Protein AF-A0A8T4PB78-F1 (afdb_monomer)

Solvent-accessible surface area (backbone atoms only — not comparable to full-atom values): 16478 Å² total; per-residue (Å²): 133,74,54,64,70,59,48,51,51,52,55,50,40,48,74,73,69,48,56,68,69,59,53,52,51,54,40,46,75,69,71,47,57,66,68,58,52,51,54,31,37,60,74,70,65,61,68,83,76,75,90,79,71,86,66,80,72,70,51,68,65,60,55,52,47,42,63,70,68,65,72,72,72,82,70,77,37,74,63,48,42,48,40,11,38,50,9,14,52,34,20,50,53,50,33,51,53,50,51,49,51,51,54,50,51,53,53,48,57,56,53,49,71,74,50,72,75,89,68,80,77,83,72,90,50,66,65,65,50,49,53,52,50,48,55,51,49,50,55,50,46,54,37,50,40,46,25,35,49,10,43,29,39,50,13,57,76,70,68,33,64,56,26,24,52,20,26,48,49,47,42,53,50,45,52,50,52,50,52,53,50,54,54,47,51,57,50,50,50,52,62,76,67,46,92,78,57,79,74,48,54,66,59,49,53,54,52,49,52,54,48,52,52,52,51,51,55,48,50,50,54,48,19,52,29,35,26,47,27,7,56,34,31,40,71,40,96,42,60,49,20,41,60,17,7,50,39,26,31,53,49,13,52,50,46,49,52,51,53,50,32,56,76,71,68,49,76,61,86,76,38,65,65,55,70,53,50,51,56,52,47,51,44,50,25,36,47,31,40,16,50,17,28,38,45,42,24,52,53,52,52,53,50,48,62,66,73,72,111

Foldseek 3Di:
DADVVLLVQQVVCVVVPHFSVVSLVVCVVVVDDNVNNVVSCVVVVPDRPPDDPPPVPPDVVVVVVCVVVVVPDLPLPLVLLVLLLQLLVLLVVLLVVLVVVVVVVVVVVVVVVVVPPPDDDDDVCVPVVVVVVLVVVLVSLVSLLSNLSSQLSVCVVQVPPLSNVLSVLLNVLSVVVNVLSVVVVVVVCVQVVDPPNPVVVVVVVVVVVVVVVVVLVSLLSNLVSLLSNLVSQCPDPFPLSVVLSVLSNVLSVVSVVVSVCVVVVHPPVVDVCCVPVNSVSVSSNSNSSSVRSNRSSVVVVVVSVVPVD

Nearest PDB structures (foldseek):
  8xqt-assembly1_R  TM=2.549E-01  e=9.340E+00  Clostridium perfringens

Radius of gyration: 30.08 Å; Cα contacts (8 Å, |Δi|>4): 276; chains: 1; bounding box: 87×44×78 Å

Structure (mmCIF, N/CA/C/O backbone):
data_AF-A0A8T4PB78-F1
#
_entry.id   AF-A0A8T4PB78-F1
#
loop_
_atom_site.group_PDB
_atom_site.id
_atom_site.type_symbol
_atom_site.label_atom_id
_atom_site.label_alt_id
_atom_site.label_comp_id
_atom_site.label_asym_id
_atom_site.label_entity_id
_atom_site.label_seq_id
_atom_site.pdbx_PDB_ins_code
_atom_site.Cartn_x
_atom_site.Cartn_y
_atom_site.Cartn_z
_atom_site.occupancy
_atom_site.B_iso_or_equiv
_atom_site.auth_seq_id
_atom_site.auth_comp_id
_atom_site.auth_asym_id
_atom_site.auth_atom_id
_atom_site.pdbx_PDB_model_num
ATOM 1 N N . MET A 1 1 ? -50.250 12.029 39.626 1.00 60.25 1 MET A N 1
ATOM 2 C CA . MET A 1 1 ? -49.364 13.052 39.014 1.00 60.25 1 MET A CA 1
ATOM 3 C C . MET A 1 1 ? -48.311 12.293 38.231 1.00 60.25 1 MET A C 1
ATOM 5 O O . MET A 1 1 ? -47.757 11.357 38.784 1.00 60.25 1 MET A O 1
ATOM 9 N N . VAL A 1 2 ? -48.078 12.630 36.963 1.00 68.75 2 VAL A N 1
ATOM 10 C CA . VAL A 1 2 ? -47.174 11.853 36.095 1.00 68.75 2 VAL A CA 1
ATOM 11 C C . VAL A 1 2 ? -45.719 12.135 36.458 1.00 68.75 2 VAL A C 1
ATOM 13 O O . VAL A 1 2 ? -45.318 13.293 36.557 1.00 68.75 2 VAL A O 1
ATOM 16 N N . HIS A 1 3 ? -44.922 11.083 36.642 1.00 83.25 3 HIS A N 1
ATOM 17 C CA . HIS A 1 3 ? -43.520 11.210 37.026 1.00 83.25 3 HIS A CA 1
ATOM 18 C C . HIS A 1 3 ? -42.681 11.670 35.820 1.00 83.25 3 HIS A C 1
ATOM 20 O O . HIS A 1 3 ? -42.454 10.911 34.873 1.00 83.25 3 HIS A O 1
ATOM 26 N N . GLU A 1 4 ? -42.187 12.912 35.839 1.00 86.44 4 GLU A N 1
ATOM 27 C CA . GLU A 1 4 ? -41.492 13.522 34.689 1.00 86.44 4 GLU A CA 1
ATOM 28 C C . GLU A 1 4 ? -40.286 12.707 34.194 1.00 86.44 4 GLU A C 1
ATOM 30 O O . GLU A 1 4 ? -40.012 12.657 32.992 1.00 86.44 4 GLU A O 1
ATOM 35 N N . GLY A 1 5 ? -39.585 12.030 35.110 1.00 87.56 5 GLY A N 1
ATOM 36 C CA . GLY A 1 5 ? -38.469 11.140 34.775 1.00 87.56 5 GLY A CA 1
ATOM 37 C C . GLY A 1 5 ? -38.886 9.945 33.910 1.00 87.56 5 GLY A C 1
ATOM 38 O O . GLY A 1 5 ? -38.232 9.657 32.906 1.00 87.56 5 GLY A O 1
ATOM 39 N N . ILE A 1 6 ? -40.014 9.307 34.242 1.00 90.94 6 ILE A N 1
ATOM 40 C CA . ILE A 1 6 ? -40.573 8.179 33.484 1.00 90.94 6 ILE A CA 1
ATOM 41 C C . ILE A 1 6 ? -41.007 8.669 32.099 1.00 90.94 6 ILE A C 1
ATOM 43 O O . ILE A 1 6 ? -40.678 8.057 31.081 1.00 90.94 6 ILE A O 1
ATOM 47 N N . ALA A 1 7 ? -41.676 9.825 32.044 1.00 91.00 7 ALA A N 1
ATOM 48 C CA . ALA A 1 7 ? -42.172 10.390 30.795 1.00 91.00 7 ALA A CA 1
ATOM 49 C C . ALA A 1 7 ? -41.032 10.732 29.821 1.00 91.00 7 ALA A C 1
ATOM 51 O O . ALA A 1 7 ? -41.105 10.425 28.627 1.00 91.00 7 ALA A O 1
ATOM 52 N N . ARG A 1 8 ? -39.947 11.328 30.334 1.00 93.81 8 ARG A N 1
ATOM 53 C CA . ARG A 1 8 ? -38.751 11.655 29.546 1.00 93.81 8 ARG A CA 1
ATOM 54 C C . ARG A 1 8 ? -38.068 10.397 29.016 1.00 93.81 8 ARG A C 1
ATOM 56 O O . ARG A 1 8 ? -37.754 10.339 27.828 1.00 93.81 8 ARG A O 1
ATOM 63 N N . TYR A 1 9 ? -37.899 9.386 29.869 1.00 94.75 9 TYR A N 1
ATOM 64 C CA . TYR A 1 9 ? -37.274 8.116 29.502 1.00 94.75 9 TYR A CA 1
ATOM 65 C C . TYR A 1 9 ? -38.052 7.388 28.400 1.00 94.75 9 TYR A C 1
ATOM 67 O O . TYR A 1 9 ? -37.472 7.007 27.382 1.00 94.75 9 TYR A O 1
ATOM 75 N N . LEU A 1 10 ? -39.375 7.260 28.552 1.00 93.44 10 LEU A N 1
ATOM 76 C CA . LEU A 1 10 ? -40.237 6.616 27.559 1.00 93.44 10 LEU A CA 1
ATOM 77 C C . LEU A 1 10 ? -40.205 7.355 26.216 1.00 93.44 10 LEU A C 1
ATOM 79 O O . LEU A 1 10 ? -40.045 6.730 25.167 1.00 93.44 10 LEU A O 1
ATOM 83 N N . LYS A 1 11 ? -40.291 8.690 26.234 1.00 92.31 11 LYS A N 1
ATOM 84 C CA . LYS A 1 11 ? -40.272 9.513 25.016 1.00 92.31 11 LYS A CA 1
ATOM 85 C C . LYS A 1 11 ? -38.939 9.412 24.269 1.00 92.31 11 LYS A C 1
ATOM 87 O O . LYS A 1 11 ? -38.932 9.284 23.044 1.00 92.31 11 LYS A O 1
ATOM 92 N N . GLU A 1 12 ? -37.812 9.444 24.981 1.00 90.81 12 GLU A N 1
ATOM 93 C CA . GLU A 1 12 ? -36.492 9.263 24.370 1.00 90.81 12 GLU A CA 1
ATOM 94 C C . GLU A 1 12 ? -36.265 7.839 23.865 1.00 90.81 12 GLU A C 1
ATOM 96 O O . GLU A 1 12 ? -35.735 7.661 22.768 1.00 90.81 12 GLU A O 1
ATOM 101 N N . GLY A 1 13 ? -36.675 6.831 24.636 1.00 90.88 13 GLY A N 1
ATOM 102 C CA . GLY A 1 13 ? -36.526 5.427 24.266 1.00 90.88 13 GLY A CA 1
ATOM 103 C C . GLY A 1 13 ? -37.280 5.096 22.980 1.00 90.88 13 GLY A C 1
ATOM 104 O O . GLY A 1 13 ? -36.701 4.537 22.047 1.00 90.88 13 GLY A O 1
ATOM 105 N N . VAL A 1 14 ? -38.538 5.534 22.877 1.00 90.12 14 VAL A N 1
ATOM 106 C CA . VAL A 1 14 ? -39.339 5.358 21.658 1.00 90.12 14 VAL A CA 1
ATOM 107 C C . VAL A 1 14 ? -38.721 6.125 20.484 1.00 90.12 14 VAL A C 1
ATOM 109 O O . VAL A 1 14 ? -38.590 5.568 19.397 1.00 90.12 14 VAL A O 1
ATOM 112 N N . LYS A 1 15 ? -38.239 7.361 20.695 1.00 87.31 15 LYS A N 1
ATOM 113 C CA . LYS A 1 15 ? -37.535 8.140 19.655 1.00 87.31 15 LYS A CA 1
ATOM 114 C C . LYS A 1 15 ? -36.275 7.435 19.132 1.00 87.31 15 LYS A C 1
ATOM 116 O O . LYS A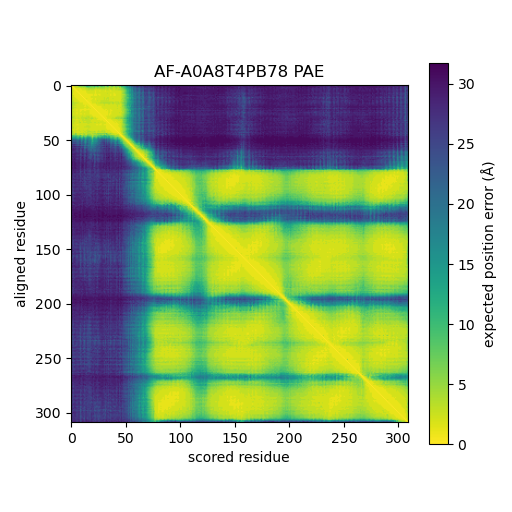 1 15 ? -35.926 7.602 17.967 1.00 87.31 15 LYS A O 1
ATOM 121 N N . ARG A 1 16 ? -35.588 6.656 19.973 1.00 84.12 16 ARG A N 1
ATOM 122 C CA . ARG A 1 16 ? -34.400 5.862 19.608 1.00 84.12 16 ARG A CA 1
ATOM 123 C C . ARG A 1 16 ? -34.740 4.491 19.001 1.00 84.12 16 ARG A C 1
ATOM 125 O O . ARG A 1 16 ? -33.821 3.773 18.619 1.00 84.12 16 ARG A O 1
ATOM 132 N N . GLY A 1 17 ? -36.023 4.141 18.885 1.00 84.44 17 GLY A N 1
ATOM 133 C CA . GLY A 1 17 ? -36.490 2.906 18.248 1.00 84.44 17 GLY A CA 1
ATOM 134 C C . GLY A 1 17 ? -36.623 1.698 19.181 1.00 84.44 17 GLY A C 1
ATOM 135 O O . GLY A 1 17 ? -36.738 0.575 18.694 1.00 84.44 17 GLY A O 1
ATOM 136 N N . PHE A 1 18 ? -36.605 1.889 20.503 1.00 88.06 18 PHE A N 1
ATOM 137 C CA . PHE A 1 18 ? -36.832 0.796 21.455 1.00 88.0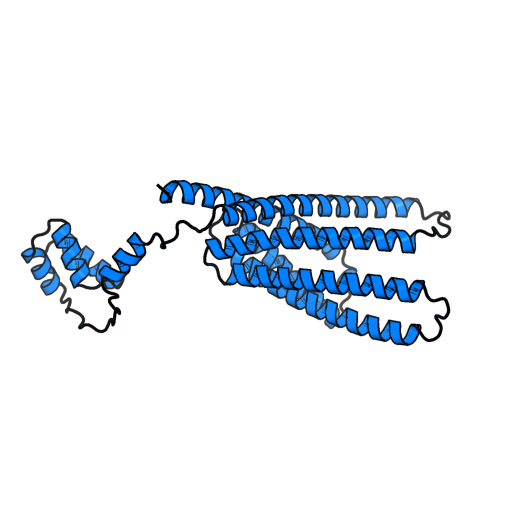6 18 PHE A CA 1
ATOM 138 C C . PHE A 1 18 ? -38.321 0.453 21.583 1.00 88.06 18 PHE A C 1
ATOM 140 O O . PHE A 1 18 ? -39.186 1.324 21.464 1.00 88.06 18 PHE A O 1
ATOM 147 N N . SER A 1 19 ? -38.629 -0.819 21.858 1.00 90.88 19 SER A N 1
ATOM 148 C CA . SER A 1 19 ? -40.009 -1.258 22.074 1.00 90.88 19 SER A CA 1
ATOM 149 C C . SER A 1 19 ? -40.546 -0.761 23.417 1.00 90.88 19 SER A C 1
ATOM 151 O O . SER A 1 19 ? -39.831 -0.720 24.420 1.00 90.88 19 SER A O 1
ATOM 153 N N . LEU A 1 20 ? -41.836 -0.415 23.451 1.00 90.31 20 LEU A N 1
ATOM 154 C CA . LEU A 1 20 ? -42.491 0.081 24.663 1.00 90.31 20 LEU A CA 1
ATOM 155 C C . LEU A 1 20 ? -42.400 -0.931 25.818 1.00 90.31 20 LEU A C 1
ATOM 157 O O . LEU A 1 20 ? -42.133 -0.539 26.949 1.00 90.31 20 LEU A O 1
ATOM 161 N N . ASN A 1 21 ? -42.538 -2.226 25.520 1.00 90.62 21 ASN A N 1
ATOM 162 C CA . ASN A 1 21 ? -42.449 -3.302 26.512 1.00 90.62 21 ASN A CA 1
ATOM 163 C C . ASN A 1 21 ? -41.056 -3.380 27.156 1.00 90.62 21 ASN A C 1
ATOM 165 O O . ASN A 1 21 ? -40.957 -3.512 28.373 1.00 90.62 21 ASN A O 1
ATOM 169 N N . LEU A 1 22 ? -39.986 -3.227 26.365 1.00 90.00 22 LEU A N 1
ATOM 170 C CA . LEU A 1 22 ? -38.614 -3.212 26.882 1.00 90.00 22 LEU A CA 1
ATOM 171 C C . LEU A 1 22 ? -38.377 -2.008 27.802 1.00 90.00 22 LEU A C 1
ATOM 173 O O . LEU A 1 22 ? -37.740 -2.133 28.845 1.00 90.00 22 LEU A O 1
ATOM 177 N N . LEU A 1 23 ? -38.898 -0.839 27.423 1.00 93.81 23 LEU A N 1
ATOM 178 C CA . LEU A 1 23 ? -38.759 0.376 28.223 1.00 93.81 23 LEU A CA 1
ATOM 179 C C . LEU A 1 23 ? -39.539 0.279 29.541 1.00 93.81 23 LEU A C 1
ATOM 181 O O . LEU A 1 23 ? -39.005 0.669 30.576 1.00 93.81 23 LEU A O 1
ATOM 185 N N . LYS A 1 24 ? -40.756 -0.288 29.519 1.00 93.69 24 LYS A N 1
ATOM 186 C CA . LYS A 1 24 ? -41.527 -0.589 30.736 1.00 93.69 24 LYS A CA 1
ATOM 187 C C . LYS A 1 24 ? -40.742 -1.510 31.666 1.00 93.69 24 LYS A C 1
ATOM 189 O O . LYS A 1 24 ? -40.556 -1.176 32.829 1.00 93.69 24 LYS A O 1
ATOM 194 N N . GLN A 1 25 ? -40.216 -2.615 31.135 1.00 94.56 25 GLN A N 1
ATOM 195 C CA . GLN A 1 25 ? -39.427 -3.568 31.913 1.00 94.56 25 GLN A CA 1
ATOM 196 C C . GLN A 1 25 ? -38.224 -2.897 32.592 1.00 94.56 25 GLN A C 1
ATOM 198 O O . GLN A 1 25 ? -37.996 -3.107 33.778 1.00 94.56 25 GLN A O 1
ATOM 203 N N . LYS A 1 26 ? -37.485 -2.037 31.879 1.00 93.94 26 LYS A N 1
ATOM 204 C CA . LYS A 1 26 ? -36.325 -1.328 32.445 1.00 93.94 26 LYS A CA 1
ATOM 205 C C . LYS A 1 26 ? -36.689 -0.338 33.550 1.00 93.94 26 LYS A C 1
ATOM 207 O O . LYS A 1 26 ? -35.899 -0.147 34.469 1.00 93.94 26 LYS A O 1
ATOM 212 N N . LEU A 1 27 ? -37.865 0.279 33.476 1.00 94.69 27 LEU A N 1
ATOM 213 C CA . LEU A 1 27 ? -38.369 1.150 34.538 1.00 94.69 27 LEU A CA 1
ATOM 214 C C . LEU A 1 27 ? -38.769 0.339 35.779 1.00 94.69 27 LEU A C 1
ATOM 216 O O . LEU A 1 27 ? -38.414 0.722 36.889 1.00 94.69 27 LEU A O 1
ATOM 220 N N . LEU A 1 28 ? -39.417 -0.814 35.599 1.00 93.44 28 LEU A N 1
ATOM 221 C CA . LEU A 1 28 ? -39.744 -1.720 36.706 1.00 93.44 28 LEU A CA 1
ATOM 222 C C . LEU A 1 28 ? -38.479 -2.270 37.385 1.00 93.44 28 LEU A C 1
ATOM 224 O O . LEU A 1 28 ? -38.368 -2.237 38.607 1.00 93.44 28 LEU A O 1
ATOM 228 N N . GLU A 1 29 ? -37.482 -2.694 36.599 1.00 92.19 29 GLU A N 1
ATOM 229 C CA . GLU A 1 29 ? -36.159 -3.107 37.101 1.00 92.19 29 GLU A CA 1
ATOM 230 C C . GLU A 1 29 ? -35.438 -1.969 37.843 1.00 92.19 29 GLU A C 1
ATOM 232 O O . GLU A 1 29 ? -34.678 -2.215 38.777 1.00 92.19 29 GLU A O 1
ATOM 237 N N . GLY A 1 30 ? -35.690 -0.719 37.447 1.00 90.56 30 GLY A N 1
ATOM 238 C CA . GLY A 1 30 ? -35.178 0.485 38.102 1.00 90.56 30 GLY A CA 1
ATOM 239 C C . GLY A 1 30 ? -35.896 0.861 39.402 1.00 90.56 30 GLY A C 1
ATOM 240 O O . GLY A 1 30 ? -35.552 1.884 39.990 1.00 90.56 30 GLY A O 1
ATOM 241 N N . GLY A 1 31 ? -36.880 0.071 39.846 1.00 91.00 31 GLY A N 1
ATOM 242 C CA . GLY A 1 31 ? -37.614 0.286 41.094 1.00 91.00 31 GLY A CA 1
ATOM 243 C C . GLY A 1 31 ? -38.813 1.232 40.984 1.00 91.00 31 GLY A C 1
ATOM 244 O O . GLY A 1 31 ? -39.366 1.625 42.011 1.00 91.00 31 GLY A O 1
ATOM 245 N N . PHE A 1 32 ? -39.233 1.606 39.771 1.00 92.94 32 PHE A N 1
ATOM 246 C CA . PHE A 1 32 ? -40.464 2.376 39.582 1.00 92.94 32 PHE A CA 1
ATOM 247 C C . PHE A 1 32 ? -41.696 1.481 39.748 1.00 92.94 32 PHE A C 1
ATOM 249 O O . PHE A 1 32 ? -41.694 0.322 39.331 1.00 92.94 32 PHE A O 1
ATOM 256 N N . GLN A 1 33 ? -42.767 2.021 40.335 1.00 92.69 33 GLN A N 1
ATOM 257 C CA . GLN A 1 33 ? -44.015 1.277 40.487 1.00 92.69 33 GLN A CA 1
ATOM 258 C C . GLN A 1 33 ? -44.710 1.108 39.135 1.00 92.69 33 GLN A C 1
ATOM 260 O O . GLN A 1 33 ? -44.794 2.043 38.338 1.00 92.69 33 GLN A O 1
ATOM 265 N N . GLU A 1 34 ? -45.263 -0.080 38.898 1.00 91.38 34 GLU A N 1
ATOM 266 C CA . GLU A 1 34 ? -45.963 -0.419 37.654 1.00 91.38 34 GLU A CA 1
ATOM 267 C C . GLU A 1 34 ? -47.104 0.548 37.338 1.00 91.38 34 GLU A C 1
ATOM 269 O O . GLU A 1 34 ? -47.231 1.016 36.207 1.00 91.38 34 GLU A O 1
ATOM 274 N N . ARG A 1 35 ? -47.845 0.957 38.371 1.00 91.12 35 ARG A N 1
ATOM 275 C CA . ARG A 1 35 ? -48.908 1.956 38.262 1.00 91.12 35 ARG A CA 1
ATOM 276 C C . ARG A 1 35 ? -48.417 3.283 37.676 1.00 91.12 35 ARG A C 1
ATOM 278 O O . ARG A 1 35 ? -49.059 3.815 36.776 1.00 91.12 35 ARG A O 1
ATOM 285 N N . ASP A 1 36 ? -47.281 3.798 38.143 1.00 89.25 36 ASP A N 1
ATOM 286 C CA . ASP A 1 36 ? -46.736 5.079 37.675 1.00 89.25 36 ASP A CA 1
ATOM 287 C C . ASP A 1 36 ? -46.262 4.985 36.219 1.00 89.25 36 ASP A C 1
ATOM 289 O O . ASP A 1 36 ? -46.416 5.925 35.432 1.00 89.25 36 ASP A O 1
ATOM 293 N N . VAL A 1 37 ? -45.701 3.834 35.841 1.00 90.25 37 VAL A N 1
ATOM 294 C CA . VAL A 1 37 ? -45.264 3.550 34.470 1.00 90.25 37 VAL A CA 1
ATOM 295 C C . VAL A 1 37 ? -46.465 3.486 33.526 1.00 90.25 37 VAL A C 1
ATOM 297 O O . VAL A 1 37 ? -46.440 4.114 32.465 1.00 90.25 37 VAL A O 1
ATOM 300 N N . ASP A 1 38 ? -47.533 2.792 33.912 1.00 89.25 38 ASP A N 1
ATOM 301 C CA . ASP A 1 38 ? -48.741 2.653 33.099 1.00 89.25 38 ASP A CA 1
ATOM 302 C C . ASP A 1 38 ? -49.539 3.957 32.985 1.00 89.25 38 ASP A C 1
ATOM 304 O O . ASP A 1 38 ? -49.942 4.326 31.877 1.00 89.25 38 ASP A O 1
ATOM 308 N N . GLU A 1 39 ? -49.690 4.710 34.081 1.00 88.38 39 GLU A N 1
ATOM 309 C CA . GLU A 1 39 ? -50.293 6.050 34.063 1.00 88.38 39 GLU A CA 1
ATOM 310 C C . GLU A 1 39 ? -49.515 6.990 33.126 1.00 88.38 39 GLU A C 1
ATOM 312 O O . GLU A 1 39 ? -50.112 7.744 32.353 1.00 88.38 39 GLU A O 1
ATOM 317 N N . THR A 1 40 ? -48.181 6.900 33.119 1.00 89.88 40 THR A N 1
ATOM 318 C CA . THR A 1 40 ? -47.329 7.700 32.227 1.00 89.88 40 THR A CA 1
ATOM 319 C C . THR A 1 40 ? -47.469 7.283 30.760 1.00 89.88 40 THR A C 1
ATOM 321 O O . THR A 1 40 ? -47.499 8.136 29.871 1.00 89.88 40 THR A O 1
ATOM 324 N N . VAL A 1 41 ? -47.573 5.983 30.477 1.00 88.88 41 VAL A N 1
ATOM 325 C CA . VAL A 1 41 ? -47.783 5.472 29.113 1.00 88.88 41 VAL A CA 1
ATOM 326 C C . VAL A 1 41 ? -49.126 5.930 28.549 1.00 88.88 41 VAL A C 1
ATOM 328 O O . VAL A 1 41 ? -49.178 6.381 27.400 1.00 88.88 41 VAL A O 1
ATOM 331 N N . LEU A 1 42 ? -50.183 5.874 29.364 1.00 87.56 42 LEU A N 1
ATOM 332 C CA . LEU A 1 42 ? -51.507 6.387 29.013 1.00 87.56 42 LEU A CA 1
ATOM 333 C C . LEU A 1 42 ? -51.475 7.901 28.783 1.00 87.56 42 LEU A C 1
ATOM 335 O O . LEU A 1 42 ? -51.975 8.370 27.762 1.00 87.56 42 LEU A O 1
ATOM 339 N N . PHE A 1 43 ? -50.825 8.653 29.676 1.00 88.62 43 PHE A N 1
ATOM 340 C CA . PHE A 1 43 ? -50.682 10.105 29.558 1.00 88.62 43 PHE A CA 1
ATOM 341 C C . PHE A 1 43 ? -49.952 10.531 28.277 1.00 88.62 43 PHE A C 1
ATOM 343 O O . PHE A 1 43 ? -50.330 11.510 27.639 1.00 88.62 43 PHE A O 1
ATOM 350 N N . LEU A 1 44 ? -48.922 9.786 27.868 1.00 87.81 44 LEU A N 1
ATOM 351 C CA . LEU A 1 44 ? -48.170 10.063 26.643 1.00 87.81 44 LEU A CA 1
ATOM 352 C C . LEU A 1 44 ? -48.864 9.570 25.362 1.00 87.81 44 LEU A C 1
ATOM 354 O O . LEU A 1 44 ? -48.342 9.804 24.271 1.00 87.81 44 LEU A O 1
ATOM 358 N N . GLY A 1 45 ? -50.000 8.871 25.464 1.00 83.75 45 GLY A N 1
ATOM 359 C CA . GLY A 1 45 ? -50.699 8.300 24.309 1.00 83.75 45 GLY A CA 1
ATOM 360 C C . GLY A 1 45 ? -49.868 7.265 23.541 1.00 83.75 45 GLY A C 1
ATOM 361 O O . GLY A 1 45 ? -50.083 7.058 22.344 1.00 83.75 45 GLY A O 1
ATOM 362 N N . LEU A 1 46 ? -48.894 6.628 24.202 1.00 82.62 46 LEU A N 1
ATOM 363 C CA . LEU A 1 46 ? -48.019 5.637 23.580 1.00 82.62 46 LEU A CA 1
ATOM 364 C C . LEU A 1 46 ? -48.795 4.331 23.406 1.00 82.62 46 LEU A C 1
ATOM 366 O O . LEU A 1 46 ? -48.980 3.566 24.350 1.00 82.62 46 LEU A O 1
ATOM 370 N N . LYS A 1 47 ? -49.263 4.065 22.185 1.00 71.38 47 LYS A N 1
ATOM 371 C CA . LYS A 1 47 ? -49.892 2.781 21.868 1.00 71.38 47 LYS A CA 1
ATOM 372 C C . LYS A 1 47 ? -48.828 1.680 21.826 1.00 71.38 47 LYS A C 1
ATOM 374 O O . LYS A 1 47 ? -47.748 1.918 21.276 1.00 71.38 47 LYS A O 1
ATOM 379 N N . PRO A 1 48 ? -49.119 0.470 22.337 1.00 58.91 48 PRO A N 1
ATOM 380 C CA . PRO A 1 48 ? -48.298 -0.690 22.035 1.00 58.91 48 PRO A CA 1
ATOM 381 C C . PRO A 1 48 ? -48.320 -0.870 20.516 1.00 58.91 48 PRO A C 1
ATOM 383 O O . PRO A 1 48 ? -49.355 -1.168 19.920 1.00 58.91 48 PRO A O 1
ATOM 386 N N . VAL A 1 49 ? -47.192 -0.587 19.868 1.00 51.12 49 VAL A N 1
ATOM 387 C CA . VAL A 1 49 ? -47.044 -0.822 18.434 1.00 51.12 49 VAL A CA 1
ATOM 388 C C . VAL A 1 49 ? -47.102 -2.331 18.249 1.00 51.12 49 VAL A C 1
ATOM 390 O O . VAL A 1 49 ? -46.218 -3.045 18.721 1.00 51.12 49 VAL A O 1
ATOM 393 N N . GLY A 1 50 ? -48.185 -2.792 17.619 1.00 46.25 50 GLY A N 1
ATOM 394 C CA . GLY A 1 50 ? -48.417 -4.195 17.313 1.00 46.25 50 GLY A CA 1
ATOM 395 C C . GLY A 1 50 ? -47.194 -4.820 16.653 1.00 46.25 50 GLY A C 1
ATOM 396 O O . GLY A 1 50 ? -46.587 -4.241 15.749 1.00 46.25 50 GLY A O 1
ATOM 397 N N . GLU A 1 51 ? -46.838 -6.000 17.151 1.00 48.19 51 GLU A N 1
ATOM 398 C CA . GLU A 1 51 ? -45.750 -6.841 16.676 1.00 48.19 51 GLU A CA 1
ATOM 399 C C . GLU A 1 51 ? -45.768 -6.994 15.153 1.00 48.19 51 GLU A C 1
ATOM 401 O O . GLU A 1 51 ? -46.505 -7.796 14.585 1.00 48.19 51 GLU A O 1
ATOM 406 N N . LYS A 1 52 ? -44.874 -6.271 14.482 1.00 40.19 52 LYS A N 1
ATOM 407 C CA . LYS A 1 52 ? -44.210 -6.742 13.263 1.00 40.19 52 LYS A CA 1
ATOM 408 C C . LYS A 1 52 ? -42.735 -6.378 13.312 1.00 40.19 52 LYS A C 1
ATOM 410 O O . LYS A 1 52 ? -42.188 -5.769 12.402 1.00 40.19 52 LYS A O 1
ATOM 415 N N . ILE A 1 53 ? -42.071 -6.813 14.373 1.00 41.34 53 ILE A N 1
ATOM 416 C CA . ILE A 1 53 ? -40.693 -7.252 14.223 1.00 41.34 53 ILE A CA 1
ATOM 417 C C . ILE A 1 53 ? -40.784 -8.764 14.360 1.00 41.34 53 ILE A C 1
ATOM 419 O O . ILE A 1 53 ? -40.890 -9.279 15.468 1.00 41.34 53 ILE A O 1
ATOM 423 N N . LYS A 1 54 ? -40.766 -9.482 13.227 1.00 36.16 54 LYS A N 1
ATOM 424 C CA . LYS A 1 54 ? -40.245 -10.853 13.208 1.00 36.16 54 LYS A CA 1
ATOM 425 C C . LYS A 1 54 ? -38.775 -10.742 13.617 1.00 36.16 54 LYS A C 1
ATOM 427 O O . LYS A 1 54 ? -37.878 -10.767 12.783 1.00 36.16 54 LYS A O 1
ATOM 432 N N . MET A 1 55 ? -38.532 -10.535 14.907 1.00 39.31 55 MET A N 1
ATOM 433 C CA . MET A 1 55 ? -37.333 -11.046 15.520 1.00 39.31 55 MET A CA 1
ATOM 434 C C . MET A 1 55 ? -37.577 -12.538 15.480 1.00 39.31 55 MET A C 1
ATOM 436 O O . MET A 1 55 ? -38.429 -13.069 16.186 1.00 39.31 55 MET A O 1
ATOM 440 N N . GLU A 1 56 ? -36.913 -13.184 14.535 1.00 34.28 56 GLU A N 1
ATOM 441 C CA . GLU A 1 56 ? -36.601 -14.593 14.623 1.00 34.28 56 GLU A CA 1
ATOM 442 C C . GLU A 1 56 ? -35.885 -14.755 15.972 1.00 34.28 56 GLU A C 1
ATOM 444 O O . GLU A 1 56 ? -34.677 -14.550 16.091 1.00 34.28 56 GLU A O 1
ATOM 449 N N . VAL A 1 57 ? -36.671 -14.960 17.035 1.00 45.56 57 VAL A N 1
ATOM 450 C CA . VAL A 1 57 ? -36.177 -15.284 18.365 1.00 45.56 57 VAL A CA 1
ATOM 451 C C . VAL A 1 57 ? -35.593 -16.671 18.197 1.00 45.56 57 VAL A C 1
ATOM 453 O O . VAL A 1 57 ? -36.270 -17.682 18.371 1.00 45.56 57 VAL A O 1
ATOM 456 N N . LYS A 1 58 ? -34.324 -16.717 17.784 1.00 41.16 58 LYS A N 1
ATOM 457 C CA . LYS A 1 58 ? -33.513 -17.902 18.001 1.00 41.16 58 LYS A CA 1
ATOM 458 C C . LYS A 1 58 ? -33.607 -18.176 19.498 1.00 41.16 58 LYS A C 1
ATOM 460 O O . LYS A 1 58 ? -33.320 -17.265 20.282 1.00 41.16 58 LYS A O 1
ATOM 465 N N . PRO A 1 59 ? -34.110 -19.355 19.891 1.00 46.19 59 PRO A N 1
ATOM 466 C CA . PRO A 1 59 ? -34.466 -19.628 21.272 1.00 46.19 59 PRO A CA 1
ATOM 467 C C . PRO A 1 59 ? -33.253 -19.353 22.153 1.00 46.19 59 PRO A C 1
ATOM 469 O O . PRO A 1 59 ? -32.126 -19.647 21.756 1.00 46.19 59 PRO A O 1
ATOM 472 N N . ALA A 1 60 ? -33.468 -18.786 23.340 1.00 50.12 60 ALA A N 1
ATOM 473 C CA . ALA A 1 60 ? -32.405 -18.461 24.293 1.00 50.12 60 ALA A CA 1
ATOM 474 C C . ALA A 1 60 ? -31.469 -19.657 24.576 1.00 50.12 60 ALA A C 1
ATOM 476 O O . ALA A 1 60 ? -30.302 -19.455 24.892 1.00 50.12 60 ALA A O 1
ATOM 477 N N . ALA A 1 61 ? -31.943 -20.887 24.347 1.00 49.06 61 ALA A N 1
ATOM 478 C CA . ALA A 1 61 ? -31.144 -22.107 24.323 1.00 49.06 61 ALA A CA 1
ATOM 479 C C . ALA A 1 61 ? -30.030 -22.111 23.254 1.00 49.06 61 ALA A C 1
ATOM 481 O O . ALA A 1 61 ? -28.922 -22.495 23.578 1.00 49.06 61 ALA A O 1
ATOM 482 N N . GLN A 1 62 ? -30.244 -21.607 22.031 1.00 48.34 62 GLN A N 1
ATOM 483 C CA . GLN A 1 62 ? -29.200 -21.496 20.992 1.00 48.34 62 GLN A CA 1
ATOM 484 C C . GLN A 1 62 ? -28.194 -20.370 21.263 1.00 48.34 62 GLN A C 1
ATOM 486 O O . GLN A 1 62 ? -27.061 -20.418 20.785 1.00 48.34 62 GLN A O 1
ATOM 491 N N . ILE A 1 63 ? -28.599 -19.335 22.005 1.00 48.75 63 ILE A N 1
ATOM 492 C CA . ILE A 1 63 ? -27.697 -18.257 22.432 1.00 48.75 63 ILE A CA 1
ATOM 493 C C . ILE A 1 63 ? -26.854 -18.746 23.614 1.00 48.75 63 ILE A C 1
ATOM 495 O O . ILE A 1 63 ? -25.644 -18.559 23.599 1.00 48.75 63 ILE A O 1
ATOM 499 N N . ALA A 1 64 ? -27.455 -19.446 24.580 1.00 50.62 64 ALA A N 1
ATOM 500 C CA . ALA A 1 64 ? -26.742 -20.092 25.678 1.00 50.62 64 ALA A CA 1
ATOM 501 C C . ALA A 1 64 ? -25.835 -21.234 25.189 1.00 50.62 64 ALA A C 1
ATOM 503 O O . ALA A 1 64 ? -24.714 -21.352 25.666 1.00 50.62 64 ALA A O 1
ATOM 504 N N . GLU A 1 65 ? -26.258 -22.004 24.184 1.00 47.66 65 GLU A N 1
ATOM 505 C CA . GLU A 1 65 ? -25.449 -23.056 23.566 1.00 47.66 65 GLU A CA 1
ATOM 506 C C . GLU A 1 65 ? -24.260 -22.455 22.808 1.00 47.66 65 GLU A C 1
ATOM 508 O O . GLU A 1 65 ? -23.140 -22.884 23.053 1.00 47.66 65 GLU A O 1
ATOM 513 N N . LYS A 1 66 ? -24.444 -21.371 22.031 1.00 44.59 66 LYS A N 1
ATOM 514 C CA . LYS A 1 66 ? -23.331 -20.611 21.416 1.00 44.59 66 LYS A CA 1
ATOM 515 C C . LYS A 1 66 ? -22.404 -19.912 22.415 1.00 44.59 66 LYS A C 1
ATOM 517 O O . LYS A 1 66 ? -21.241 -19.672 22.097 1.00 44.59 66 LYS A O 1
ATOM 522 N N . ILE A 1 67 ? -22.906 -19.554 23.594 1.00 49.25 67 ILE A N 1
ATOM 523 C CA . ILE A 1 67 ? -22.090 -19.024 24.696 1.00 49.25 67 ILE A CA 1
ATOM 524 C C . ILE A 1 67 ? -21.348 -20.176 25.406 1.00 49.25 67 ILE A C 1
ATOM 526 O O . ILE A 1 67 ? -20.206 -19.993 25.815 1.00 49.25 67 ILE A O 1
ATOM 530 N N . SER A 1 68 ? -21.939 -21.374 25.484 1.00 45.94 68 SER A N 1
ATOM 531 C CA . SER A 1 68 ? -21.356 -22.563 26.128 1.00 45.94 68 SER A CA 1
ATOM 532 C C . SER A 1 68 ? -20.392 -23.362 25.242 1.00 45.94 68 SER A C 1
ATOM 534 O O . SER A 1 68 ? -19.484 -24.000 25.764 1.00 45.94 68 SER A O 1
ATOM 536 N N . THR A 1 69 ? -20.516 -23.287 23.911 1.00 43.88 69 THR A N 1
ATOM 537 C CA . THR A 1 69 ? -19.569 -23.900 22.963 1.00 43.88 69 THR A CA 1
ATOM 538 C C . THR A 1 69 ? -18.301 -23.068 22.760 1.00 43.88 69 THR A C 1
ATOM 540 O O . THR A 1 69 ? -17.449 -23.438 21.956 1.00 43.88 69 THR A O 1
ATOM 543 N N . GLY A 1 70 ? -18.138 -21.943 23.469 1.00 42.56 70 GLY A N 1
ATOM 544 C CA . GLY A 1 70 ? -16.936 -21.106 23.370 1.00 42.56 70 GLY A CA 1
ATOM 545 C C . GLY A 1 70 ? -16.722 -20.471 21.988 1.00 42.56 70 GLY A C 1
ATOM 546 O O . GLY A 1 70 ? -15.653 -19.929 21.714 1.00 42.56 70 GLY A O 1
ATOM 547 N N . GLU A 1 71 ? -17.730 -20.506 21.112 1.00 42.59 71 GLU A N 1
ATOM 548 C CA . GLU A 1 71 ? -17.615 -20.107 19.704 1.00 42.59 71 GLU A CA 1
ATOM 549 C C . GLU A 1 71 ? -17.940 -18.617 19.466 1.00 42.59 71 GLU A C 1
ATOM 551 O O . GLU A 1 71 ? -17.992 -18.137 18.331 1.00 42.59 71 GLU A O 1
ATOM 556 N N . ILE A 1 72 ? -18.117 -17.838 20.539 1.00 44.47 72 ILE A N 1
ATOM 557 C CA . ILE A 1 72 ? -18.247 -16.378 20.482 1.00 44.47 72 ILE A CA 1
ATOM 558 C C . ILE A 1 72 ? -16.898 -15.730 20.847 1.00 44.47 72 ILE A C 1
ATOM 560 O O . ILE A 1 72 ? -16.634 -15.280 21.954 1.00 44.47 72 ILE A O 1
ATOM 564 N N . THR A 1 73 ? -16.057 -15.616 19.816 1.00 46.44 73 THR A N 1
ATOM 565 C CA . THR A 1 73 ? -15.163 -14.468 19.539 1.00 46.44 73 THR A CA 1
ATOM 566 C C . THR A 1 73 ? -13.866 -14.240 20.330 1.00 46.44 73 THR A C 1
ATOM 568 O O . THR A 1 73 ? -13.198 -13.243 20.063 1.00 46.44 73 THR A O 1
ATOM 571 N N . ASN A 1 74 ? -13.388 -15.177 21.152 1.00 43.97 74 ASN A N 1
ATOM 572 C CA . ASN A 1 74 ? -12.020 -15.080 21.710 1.00 43.97 74 ASN A CA 1
ATOM 573 C C . ASN A 1 74 ? -10.898 -15.474 20.726 1.00 43.97 74 ASN A C 1
ATOM 575 O O . ASN A 1 74 ? -9.717 -15.410 21.059 1.00 43.97 74 ASN A O 1
ATOM 579 N N . SER A 1 75 ? -11.233 -15.837 19.484 1.00 46.19 75 SER A N 1
ATOM 580 C CA . SER A 1 75 ? -10.257 -16.236 18.464 1.00 46.19 75 SER A CA 1
ATOM 581 C C . SER A 1 75 ? -10.020 -15.185 17.377 1.00 46.19 75 SER A C 1
ATOM 583 O O . SER A 1 75 ? -9.560 -15.548 16.287 1.00 46.19 75 SER A O 1
ATOM 585 N N . THR A 1 76 ? -10.280 -13.892 17.625 1.00 52.97 76 THR A N 1
ATOM 586 C CA . THR A 1 76 ? -9.583 -12.840 16.856 1.00 52.97 76 THR A CA 1
ATOM 587 C C . THR A 1 76 ? -8.116 -12.944 17.258 1.00 52.97 76 THR A C 1
ATOM 589 O O . THR A 1 76 ? -7.652 -12.325 18.207 1.00 52.97 76 THR A O 1
ATOM 592 N N . SER A 1 77 ? -7.461 -13.933 16.648 1.00 66.38 77 SER A N 1
ATOM 593 C CA . SER A 1 77 ? -6.314 -14.621 17.222 1.00 66.38 77 SER A CA 1
ATOM 594 C C . SER A 1 77 ? -5.193 -13.626 17.451 1.00 66.38 77 SER A C 1
ATOM 596 O O . SER A 1 77 ? -5.003 -12.728 16.629 1.00 66.38 77 SER A O 1
ATOM 598 N N . SER A 1 78 ? -4.403 -13.810 18.509 1.00 79.75 78 SER A N 1
ATOM 599 C CA . SER A 1 78 ? -3.190 -13.009 18.738 1.00 79.75 78 SER A CA 1
ATOM 600 C C . SER A 1 78 ? -2.321 -12.889 17.474 1.00 79.75 78 SER A C 1
ATOM 602 O O . SER A 1 78 ? -1.633 -11.892 17.276 1.00 79.75 78 SER A O 1
ATOM 604 N N . ASN A 1 79 ? -2.416 -13.864 16.562 1.00 86.38 79 ASN A N 1
ATOM 605 C CA . ASN A 1 79 ? -1.788 -13.838 15.249 1.00 86.38 79 ASN A CA 1
ATOM 606 C C . ASN A 1 79 ? -2.244 -12.668 14.361 1.00 86.38 79 ASN A C 1
ATOM 608 O O . ASN A 1 79 ? -1.403 -12.084 13.688 1.00 86.38 79 ASN A O 1
ATOM 612 N N . GLU A 1 80 ? -3.522 -12.277 14.343 1.00 88.31 80 GLU A N 1
ATOM 613 C CA . GLU A 1 80 ? -3.983 -11.131 13.542 1.00 88.31 80 GLU A CA 1
ATOM 614 C C . GLU A 1 80 ? -3.360 -9.816 14.021 1.00 88.31 80 GLU A C 1
ATOM 616 O O . GLU A 1 80 ? -2.899 -9.028 13.196 1.00 88.31 80 GLU A O 1
ATOM 621 N N . ILE A 1 81 ? -3.265 -9.620 15.340 1.00 93.88 81 ILE A N 1
ATOM 622 C CA . ILE A 1 81 ? -2.609 -8.456 15.953 1.00 93.88 81 ILE A CA 1
ATOM 623 C C . ILE A 1 81 ? -1.104 -8.461 15.637 1.00 93.88 81 ILE A C 1
ATOM 625 O O . ILE A 1 81 ? -0.551 -7.437 15.227 1.00 93.88 81 ILE A O 1
ATOM 629 N N . LYS A 1 82 ? -0.443 -9.627 15.734 1.00 95.38 82 LYS A N 1
ATOM 630 C CA . LYS A 1 82 ? 0.976 -9.790 15.363 1.00 95.38 82 LYS A CA 1
ATOM 631 C C . LYS A 1 82 ? 1.237 -9.387 13.912 1.00 95.38 82 LYS A C 1
ATOM 633 O O . LYS A 1 82 ? 2.202 -8.675 13.650 1.00 95.38 82 LYS A O 1
ATOM 638 N N . TRP A 1 83 ? 0.371 -9.778 12.977 1.00 95.88 83 TRP A N 1
ATOM 639 C CA . TRP A 1 83 ? 0.513 -9.411 11.564 1.00 95.88 83 TRP A CA 1
ATOM 640 C C . TRP A 1 83 ? 0.395 -7.904 11.312 1.00 95.88 83 TRP A C 1
ATOM 642 O O . TRP A 1 83 ? 1.090 -7.392 10.439 1.00 95.88 83 TRP A O 1
ATOM 652 N N . MET A 1 84 ? -0.423 -7.177 12.082 1.00 96.75 84 MET A N 1
ATOM 653 C CA . MET A 1 84 ? -0.471 -5.711 11.994 1.00 96.75 84 MET A CA 1
ATOM 654 C C . MET A 1 84 ? 0.858 -5.094 12.437 1.00 96.75 84 MET A C 1
ATOM 656 O O . MET A 1 84 ? 1.399 -4.238 11.739 1.00 96.75 84 MET A O 1
ATOM 660 N N . ARG A 1 85 ? 1.427 -5.579 13.550 1.00 97.31 85 ARG A N 1
ATOM 661 C CA . ARG A 1 85 ? 2.739 -5.128 14.038 1.00 97.31 85 ARG A CA 1
ATOM 662 C C . ARG A 1 85 ? 3.845 -5.404 13.021 1.00 97.31 85 ARG A C 1
ATOM 664 O O . ARG A 1 85 ? 4.619 -4.508 12.699 1.00 97.31 85 ARG A O 1
ATOM 671 N N . ILE A 1 86 ? 3.876 -6.625 12.487 1.00 97.56 86 ILE A N 1
ATOM 672 C CA . ILE A 1 86 ? 4.823 -7.050 11.450 1.00 97.56 86 ILE A CA 1
ATOM 673 C C . ILE A 1 86 ? 4.690 -6.162 10.206 1.00 97.56 86 ILE A C 1
ATOM 675 O O . ILE A 1 86 ? 5.693 -5.638 9.729 1.00 97.56 86 ILE A O 1
ATOM 679 N N . GLY A 1 87 ? 3.467 -5.921 9.722 1.00 97.56 87 GLY A N 1
ATOM 680 C CA . GLY A 1 87 ? 3.219 -5.027 8.588 1.00 97.56 87 GLY A CA 1
ATOM 681 C C . GLY A 1 87 ? 3.728 -3.603 8.836 1.00 97.56 87 GLY A C 1
ATOM 682 O O . GLY A 1 87 ? 4.353 -3.018 7.956 1.00 97.56 87 GLY A O 1
ATOM 683 N N . GLY A 1 88 ? 3.546 -3.069 10.049 1.00 97.69 88 GLY A N 1
ATOM 684 C CA . GLY A 1 88 ? 4.093 -1.768 10.442 1.00 97.69 88 GLY A CA 1
ATOM 685 C C . GLY A 1 88 ? 5.625 -1.718 10.415 1.00 97.69 88 GLY A C 1
ATOM 686 O O . GLY A 1 88 ? 6.196 -0.756 9.907 1.00 97.69 88 GLY A O 1
ATOM 687 N N . ILE A 1 89 ? 6.302 -2.769 10.892 1.00 98.25 89 ILE A N 1
ATOM 688 C CA . ILE A 1 89 ? 7.772 -2.883 10.835 1.00 98.25 89 ILE A CA 1
ATOM 689 C C . ILE A 1 89 ? 8.254 -2.951 9.382 1.00 98.25 89 ILE A C 1
ATOM 691 O O . ILE A 1 89 ? 9.165 -2.217 9.001 1.00 98.25 89 ILE A O 1
ATOM 695 N N . PHE A 1 90 ? 7.617 -3.779 8.549 1.00 97.69 90 PHE A N 1
ATOM 696 C CA . PHE A 1 90 ? 7.935 -3.859 7.123 1.00 97.69 90 PHE A CA 1
ATOM 697 C C . PHE A 1 90 ? 7.738 -2.522 6.406 1.00 97.69 90 PHE A C 1
ATOM 699 O O . PHE A 1 90 ? 8.548 -2.166 5.554 1.00 97.69 90 PHE A O 1
ATOM 706 N N . GLY A 1 91 ? 6.723 -1.748 6.790 1.00 97.56 91 GLY A N 1
ATOM 707 C CA . GLY A 1 91 ? 6.524 -0.395 6.283 1.00 97.56 91 GLY A CA 1
ATOM 708 C C . GLY A 1 91 ? 7.657 0.570 6.655 1.00 97.56 91 GLY A C 1
ATOM 709 O O . GLY A 1 91 ? 8.083 1.354 5.811 1.00 97.56 91 GLY A O 1
ATOM 710 N N . PHE A 1 92 ? 8.230 0.472 7.858 1.00 98.19 92 PHE A N 1
ATOM 711 C CA . PHE A 1 92 ? 9.425 1.248 8.217 1.00 98.19 92 PHE A CA 1
ATOM 712 C C . PHE A 1 92 ? 10.670 0.831 7.435 1.00 98.19 92 PHE A C 1
ATOM 714 O O . PHE A 1 92 ? 11.438 1.693 7.013 1.00 98.19 92 PHE A O 1
ATOM 721 N N . ILE A 1 93 ? 10.861 -0.470 7.202 1.00 97.56 93 ILE A N 1
ATOM 722 C CA . ILE A 1 93 ? 11.950 -0.966 6.347 1.00 97.56 93 ILE A CA 1
ATOM 723 C C . ILE A 1 93 ? 11.781 -0.412 4.926 1.00 97.56 93 ILE A C 1
ATOM 725 O O . ILE A 1 93 ? 12.726 0.129 4.356 1.00 97.56 93 ILE A O 1
ATOM 729 N N . LEU A 1 94 ? 10.562 -0.480 4.385 1.00 96.00 94 LEU A N 1
ATOM 730 C CA . LEU A 1 94 ? 10.210 0.056 3.072 1.00 96.00 94 LEU A CA 1
ATOM 731 C C . LEU A 1 94 ? 10.475 1.567 2.980 1.00 96.00 94 LEU A C 1
ATOM 733 O O . LEU A 1 94 ? 11.074 2.028 2.011 1.00 96.00 94 LEU A O 1
ATOM 737 N N . PHE A 1 95 ? 10.070 2.328 3.999 1.00 96.94 95 PHE A N 1
ATOM 738 C CA . PHE A 1 95 ? 10.333 3.762 4.105 1.00 96.94 95 PHE A CA 1
ATOM 739 C C . PHE A 1 95 ? 11.835 4.066 4.078 1.00 96.94 95 PHE A C 1
ATOM 741 O O . PHE A 1 95 ? 12.272 4.893 3.282 1.00 96.94 95 PHE A O 1
ATOM 748 N N . SER A 1 96 ? 12.629 3.372 4.897 1.00 96.44 96 SER A N 1
ATOM 749 C CA . SER A 1 96 ? 14.080 3.572 4.963 1.00 96.44 96 SER A CA 1
ATOM 750 C C . SER A 1 96 ? 14.765 3.250 3.636 1.00 96.44 96 SER A C 1
ATOM 752 O O . SER A 1 96 ? 15.625 4.007 3.194 1.00 96.44 96 SER A O 1
ATOM 754 N N . LEU A 1 97 ? 14.358 2.168 2.965 1.00 93.44 97 LEU A N 1
ATOM 755 C CA . LEU A 1 97 ? 14.888 1.803 1.650 1.00 93.44 97 LEU A CA 1
ATOM 756 C C . LEU A 1 97 ? 14.549 2.845 0.581 1.00 93.44 97 LEU A C 1
ATOM 758 O O . LEU A 1 97 ? 15.418 3.204 -0.208 1.00 93.44 97 LEU A O 1
ATOM 762 N N . LEU A 1 98 ? 13.317 3.362 0.567 1.00 92.62 98 LEU A N 1
ATOM 763 C CA . LEU A 1 98 ? 12.919 4.422 -0.365 1.00 92.62 98 LEU A CA 1
ATOM 764 C C . LEU A 1 98 ? 13.645 5.732 -0.098 1.00 92.62 98 LEU A C 1
ATOM 766 O O . LEU A 1 98 ? 14.037 6.414 -1.041 1.00 92.62 98 LEU A O 1
ATOM 770 N N . LEU A 1 99 ? 13.833 6.079 1.174 1.00 93.38 99 LEU A N 1
ATOM 771 C CA . LEU A 1 99 ? 14.558 7.277 1.560 1.00 93.38 99 LEU A CA 1
ATOM 772 C C . LEU A 1 99 ? 16.020 7.187 1.111 1.00 93.38 99 LEU A C 1
ATOM 774 O O . LEU A 1 99 ? 16.521 8.122 0.493 1.00 93.38 99 LEU A O 1
ATOM 778 N N . LEU A 1 100 ? 16.676 6.048 1.358 1.00 91.19 100 LEU A N 1
ATOM 779 C CA . LEU A 1 100 ? 18.036 5.790 0.883 1.00 91.19 100 LEU A CA 1
ATOM 780 C C . LEU A 1 100 ? 18.112 5.844 -0.641 1.00 91.19 100 LEU A C 1
ATOM 782 O O . LEU A 1 100 ? 18.969 6.542 -1.166 1.00 91.19 100 LEU A O 1
ATOM 786 N N . LEU A 1 101 ? 17.190 5.186 -1.350 1.00 87.88 101 LEU A N 1
ATOM 787 C CA . LEU A 1 101 ? 17.142 5.212 -2.812 1.00 87.88 101 LEU A CA 1
ATOM 788 C C . LEU A 1 101 ? 17.003 6.644 -3.347 1.00 87.88 101 LEU A C 1
ATOM 790 O O . LEU A 1 101 ? 17.709 7.026 -4.278 1.00 87.88 101 LEU A O 1
ATOM 794 N N . TYR A 1 102 ? 16.129 7.449 -2.739 1.00 86.81 102 TYR A N 1
ATOM 795 C CA . TYR A 1 102 ? 15.920 8.838 -3.134 1.00 86.81 102 TYR A CA 1
ATOM 796 C C . TYR A 1 102 ? 17.173 9.689 -2.890 1.00 86.81 102 TYR A C 1
ATOM 798 O O . TYR A 1 102 ? 17.640 10.371 -3.802 1.00 86.81 102 TYR A O 1
ATOM 806 N N . ILE A 1 103 ? 17.779 9.580 -1.704 1.00 86.44 103 ILE A N 1
ATOM 807 C CA . ILE A 1 103 ? 19.030 10.268 -1.361 1.00 86.44 103 ILE A CA 1
ATOM 808 C C . ILE A 1 103 ? 20.158 9.854 -2.319 1.00 86.44 103 ILE A C 1
ATOM 810 O O . ILE A 1 103 ? 20.834 10.714 -2.882 1.00 86.44 103 ILE A O 1
ATOM 814 N N . SER A 1 104 ? 20.332 8.553 -2.561 1.00 81.31 104 SER A N 1
ATOM 815 C CA . SER A 1 104 ? 21.333 8.027 -3.491 1.00 81.31 104 SER A CA 1
ATOM 816 C C . SER A 1 104 ? 21.111 8.534 -4.914 1.00 81.31 104 SER A C 1
ATOM 818 O O . SER A 1 104 ? 22.074 8.940 -5.555 1.00 81.31 104 SER A O 1
ATOM 820 N N . SER A 1 105 ? 19.865 8.571 -5.400 1.00 78.69 105 SER A N 1
ATOM 821 C CA . SER A 1 105 ? 19.551 9.085 -6.740 1.00 78.69 105 SER A CA 1
ATOM 822 C C . SER A 1 105 ? 19.893 10.571 -6.894 1.00 78.69 105 SER A C 1
ATOM 824 O O . SER A 1 105 ? 20.435 10.979 -7.921 1.00 78.69 105 SER A O 1
ATOM 826 N N . TYR A 1 106 ? 19.663 11.365 -5.845 1.00 78.56 106 TYR A N 1
ATOM 827 C CA . TYR A 1 106 ? 19.995 12.786 -5.817 1.00 78.56 106 TYR A CA 1
ATOM 828 C C . TYR A 1 106 ? 21.511 13.017 -5.859 1.00 78.56 106 TYR A C 1
ATOM 830 O O . TYR A 1 106 ? 22.003 13.770 -6.700 1.00 78.56 106 TYR A O 1
ATOM 838 N N . PHE A 1 107 ? 22.275 12.316 -5.014 1.00 74.50 107 PHE A N 1
ATOM 839 C CA . PHE A 1 107 ? 23.739 12.407 -5.023 1.00 74.50 107 PHE A CA 1
ATOM 840 C C . PHE A 1 107 ? 24.354 11.878 -6.321 1.00 74.50 107 PHE A C 1
ATOM 842 O O . PHE A 1 107 ? 25.313 12.463 -6.819 1.00 74.50 107 PHE A O 1
ATOM 849 N N . PHE A 1 108 ? 23.785 10.818 -6.899 1.00 72.12 108 PHE A N 1
ATOM 850 C CA . PHE A 1 108 ? 24.222 10.286 -8.188 1.00 72.12 108 PHE A CA 1
ATOM 851 C C . PHE A 1 108 ? 24.023 11.306 -9.316 1.00 72.12 108 PHE A C 1
ATOM 853 O O . PHE A 1 108 ? 24.937 11.519 -10.107 1.00 72.12 108 PHE A O 1
ATOM 860 N N . SER A 1 109 ? 22.880 12.004 -9.342 1.00 68.50 109 SER A N 1
ATOM 861 C CA . SER A 1 109 ? 22.611 13.066 -10.321 1.00 68.50 109 SER A CA 1
ATOM 862 C C . SER A 1 109 ? 23.596 14.236 -10.216 1.00 68.50 109 SER A C 1
ATOM 864 O O . SER A 1 109 ? 23.992 14.790 -11.239 1.00 68.50 109 SER A O 1
ATOM 866 N N . ILE A 1 110 ? 24.000 14.614 -9.000 1.00 67.81 110 ILE A N 1
ATOM 867 C CA . ILE A 1 110 ? 24.974 15.694 -8.771 1.00 67.81 110 ILE A CA 1
ATOM 868 C C . ILE A 1 110 ? 26.389 15.240 -9.150 1.00 67.81 110 ILE A C 1
ATOM 870 O O . ILE A 1 110 ? 27.119 15.979 -9.808 1.00 67.81 110 ILE A O 1
ATOM 874 N N . GLY A 1 111 ? 26.767 14.015 -8.774 1.00 58.34 111 GLY A N 1
ATOM 875 C CA . GLY A 1 111 ? 28.078 13.443 -9.084 1.00 58.34 111 GLY A CA 1
ATOM 876 C C . GLY A 1 111 ? 28.306 13.262 -10.586 1.00 58.34 111 GLY A C 1
ATOM 877 O O . GLY A 1 111 ? 29.373 13.611 -11.087 1.00 58.34 111 GLY A O 1
ATOM 878 N N . LEU A 1 112 ? 27.294 12.810 -11.332 1.00 53.44 112 LEU A N 1
ATOM 879 C CA . LEU A 1 112 ? 27.369 12.685 -12.793 1.00 53.44 112 LEU A CA 1
ATOM 880 C C . LEU A 1 112 ? 27.523 14.030 -13.502 1.00 53.44 112 LEU A C 1
ATOM 882 O O . LEU A 1 112 ? 28.323 14.118 -14.428 1.00 53.44 112 LEU A O 1
ATOM 886 N N . GLY A 1 113 ? 26.844 15.083 -13.036 1.00 54.50 113 GLY A N 1
ATOM 887 C CA . GLY A 1 113 ? 27.002 16.433 -13.592 1.00 54.50 113 GLY A CA 1
ATOM 888 C C . GLY A 1 113 ? 28.428 16.991 -13.469 1.00 54.50 113 GLY A C 1
ATOM 889 O O . GLY A 1 113 ? 28.800 17.883 -14.225 1.00 54.50 113 GLY A O 1
ATOM 890 N N . SER A 1 114 ? 29.241 16.444 -12.556 1.00 53.56 114 SER A N 1
ATOM 891 C CA . SER A 1 114 ? 30.662 16.790 -12.401 1.00 53.56 114 SER A CA 1
ATOM 892 C C . SER A 1 114 ? 31.624 15.908 -13.214 1.00 53.56 114 SER A C 1
ATOM 894 O O . SER A 1 114 ? 32.788 16.266 -13.371 1.00 53.56 114 SER A O 1
ATOM 896 N N . LEU A 1 115 ? 31.148 14.775 -13.747 1.00 49.72 115 LEU A N 1
ATOM 897 C CA . LEU A 1 115 ? 31.946 13.762 -14.456 1.00 49.72 115 LEU A CA 1
ATOM 898 C C . LEU A 1 115 ? 31.722 13.757 -15.979 1.00 49.72 115 LEU A C 1
ATOM 900 O O . LEU A 1 115 ? 32.432 13.059 -16.698 1.00 49.72 115 LEU A O 1
ATOM 904 N N . THR A 1 116 ? 30.771 14.539 -16.498 1.00 50.75 116 THR A N 1
ATOM 905 C CA . THR A 1 116 ? 30.466 14.640 -17.940 1.00 50.75 116 THR A CA 1
ATOM 906 C C . THR A 1 116 ? 31.494 15.433 -18.761 1.00 50.75 116 THR A C 1
ATOM 908 O O . THR A 1 116 ? 31.279 15.668 -19.947 1.00 50.75 116 THR A O 1
ATOM 911 N N . GLY A 1 117 ? 32.633 15.811 -18.174 1.00 49.88 117 GLY A N 1
ATOM 912 C CA . GLY A 1 117 ? 33.822 16.225 -18.920 1.00 49.88 117 GLY A CA 1
ATOM 913 C C . GLY A 1 117 ? 34.586 15.002 -19.439 1.00 49.88 117 GLY A C 1
ATOM 914 O O . GLY A 1 117 ? 35.483 14.506 -18.773 1.00 49.88 117 GLY A O 1
ATOM 915 N N . GLU A 1 118 ? 34.198 14.500 -20.612 1.00 52.22 118 GLU A N 1
ATOM 916 C CA . GLU A 1 118 ? 35.010 13.653 -21.516 1.00 52.22 118 GLU A CA 1
ATOM 917 C C . GLU A 1 118 ? 35.434 12.225 -21.078 1.00 52.22 118 GLU A C 1
ATOM 919 O O . GLU A 1 118 ? 36.111 11.543 -21.843 1.00 52.22 118 GLU A O 1
ATOM 924 N N . GLY A 1 119 ? 35.014 11.701 -19.920 1.00 50.22 119 GLY A N 1
ATOM 925 C CA . GLY A 1 119 ? 35.649 10.498 -19.343 1.00 50.22 119 GLY A CA 1
ATOM 926 C C . GLY A 1 119 ? 34.883 9.166 -19.273 1.00 50.22 119 GLY A C 1
ATOM 927 O O . GLY A 1 119 ? 35.421 8.229 -18.689 1.00 50.22 119 GLY A O 1
ATOM 928 N N . LEU A 1 120 ? 33.656 9.024 -19.785 1.00 47.47 120 LEU A N 1
ATOM 929 C CA . LEU A 1 120 ? 32.867 7.786 -19.602 1.00 47.47 120 LEU A CA 1
ATOM 930 C C . LEU A 1 120 ? 32.759 6.968 -20.893 1.00 47.47 120 LEU A C 1
ATOM 932 O O . LEU A 1 120 ? 31.705 6.892 -21.522 1.00 47.47 120 LEU A O 1
ATOM 936 N N . GLN A 1 121 ? 33.870 6.326 -21.265 1.00 45.44 121 GLN A N 1
ATOM 937 C CA . GLN A 1 121 ? 33.831 5.169 -22.158 1.00 45.44 121 GLN A CA 1
ATOM 938 C C . GLN A 1 121 ? 33.056 4.030 -21.481 1.00 45.44 121 GLN A C 1
ATOM 940 O O . GLN A 1 121 ? 33.411 3.569 -20.397 1.00 45.44 121 GLN A O 1
ATOM 945 N N . GLU A 1 122 ? 31.966 3.650 -22.146 1.00 46.97 122 GLU A N 1
ATOM 946 C CA . GLU A 1 122 ? 31.213 2.395 -22.093 1.00 46.97 122 GLU A CA 1
ATOM 947 C C . GLU A 1 122 ? 31.590 1.432 -20.963 1.00 46.97 122 GLU A C 1
ATOM 949 O O . GLU A 1 122 ? 32.383 0.503 -21.115 1.00 46.97 122 GLU A O 1
ATOM 954 N N . ILE A 1 123 ? 30.954 1.617 -19.809 1.00 45.66 123 ILE A N 1
ATOM 955 C CA . ILE A 1 123 ? 31.009 0.618 -18.754 1.00 45.66 123 ILE A CA 1
ATOM 956 C C . ILE A 1 123 ? 30.124 -0.574 -19.189 1.00 45.66 123 ILE A C 1
ATOM 958 O O . ILE A 1 123 ? 28.921 -0.376 -19.393 1.00 45.66 123 ILE A O 1
ATOM 962 N N . PRO A 1 124 ? 30.633 -1.824 -19.240 1.00 43.88 124 PRO A N 1
ATOM 963 C CA . PRO A 1 124 ? 29.859 -3.036 -19.556 1.00 43.88 124 PRO A CA 1
ATOM 964 C C . PRO A 1 124 ? 28.916 -3.458 -18.402 1.00 43.88 124 PRO A C 1
ATOM 966 O O . PRO A 1 124 ? 28.710 -4.634 -18.114 1.00 43.88 124 PRO A O 1
ATOM 969 N N . PHE A 1 125 ? 28.328 -2.482 -17.706 1.00 49.19 125 PHE A N 1
ATOM 970 C CA . PHE A 1 125 ? 27.527 -2.634 -16.492 1.00 49.19 125 PHE A CA 1
ATOM 971 C C . PHE A 1 125 ? 26.035 -2.882 -16.753 1.00 49.19 125 PHE A C 1
ATOM 973 O O . PHE A 1 125 ? 25.296 -3.137 -15.802 1.00 49.19 125 PHE A O 1
ATOM 980 N N . ALA A 1 126 ? 25.553 -2.809 -17.997 1.00 57.53 126 ALA A N 1
ATOM 981 C CA . ALA A 1 126 ? 24.115 -2.765 -18.283 1.00 57.53 126 ALA A CA 1
ATOM 982 C C . ALA A 1 126 ? 23.361 -4.054 -17.893 1.00 57.53 126 ALA A C 1
ATOM 984 O O . ALA A 1 126 ? 22.293 -3.978 -17.289 1.00 57.53 126 ALA A O 1
ATOM 985 N N . ALA A 1 127 ? 23.918 -5.240 -18.163 1.00 59.44 127 ALA A N 1
ATOM 986 C CA . ALA A 1 127 ? 23.237 -6.505 -17.865 1.00 59.44 127 ALA A CA 1
ATOM 987 C C . ALA A 1 127 ? 23.261 -6.852 -16.362 1.00 59.44 127 ALA A C 1
ATOM 989 O O . ALA A 1 127 ? 22.222 -7.156 -15.773 1.00 59.44 127 ALA A O 1
ATOM 990 N N . SER A 1 128 ? 24.427 -6.747 -15.714 1.00 65.12 128 SER A N 1
ATOM 991 C CA . SER A 1 128 ? 24.591 -7.050 -14.283 1.00 65.12 128 SER A CA 1
ATOM 992 C C . SER A 1 128 ? 23.823 -6.072 -13.387 1.00 65.12 128 SER A C 1
ATOM 994 O O . SER A 1 128 ? 23.233 -6.482 -12.386 1.00 65.12 128 SER A O 1
ATOM 996 N N . SER A 1 129 ? 23.769 -4.788 -13.762 1.00 69.50 129 SER A N 1
ATOM 997 C CA . SER A 1 129 ? 22.968 -3.787 -13.043 1.00 69.50 129 SER A CA 1
ATOM 998 C C . SER A 1 129 ? 21.464 -4.008 -13.212 1.00 69.50 129 SER A C 1
ATOM 1000 O O . SER A 1 129 ? 20.721 -3.821 -12.249 1.00 69.50 129 SER A O 1
ATOM 1002 N N . LEU A 1 130 ? 21.009 -4.480 -14.379 1.00 67.44 130 LEU A N 1
ATOM 1003 C CA . LEU A 1 130 ? 19.601 -4.804 -14.620 1.00 67.44 130 LEU A CA 1
ATOM 1004 C C . LEU A 1 130 ? 19.136 -5.983 -13.758 1.00 67.44 130 LEU A C 1
ATOM 1006 O O . LEU A 1 130 ? 18.056 -5.918 -13.169 1.00 67.44 130 LEU A O 1
ATOM 1010 N N . ILE A 1 131 ? 19.954 -7.033 -13.631 1.00 71.75 131 ILE A N 1
ATOM 1011 C CA . ILE A 1 131 ? 19.650 -8.180 -12.760 1.00 71.75 131 ILE A CA 1
ATOM 1012 C C . ILE A 1 131 ? 19.573 -7.732 -11.295 1.00 71.75 131 ILE A C 1
ATOM 1014 O O . ILE A 1 131 ? 18.598 -8.046 -10.610 1.00 71.75 131 ILE A O 1
ATOM 1018 N N . LEU A 1 132 ? 20.557 -6.960 -10.820 1.00 75.38 132 LEU A N 1
ATOM 1019 C CA . LEU A 1 132 ? 20.575 -6.448 -9.446 1.00 75.38 132 LEU A CA 1
ATOM 1020 C C . LEU A 1 132 ? 19.357 -5.554 -9.156 1.00 75.38 132 LEU A C 1
ATOM 1022 O O . LEU A 1 132 ? 18.700 -5.716 -8.127 1.00 75.38 132 LEU A O 1
ATOM 1026 N N . PHE A 1 133 ? 19.026 -4.648 -10.082 1.00 79.06 133 PHE A N 1
ATOM 1027 C CA . PHE A 1 133 ? 17.841 -3.795 -9.998 1.00 79.06 133 PHE A CA 1
ATOM 1028 C C . PHE A 1 133 ? 16.568 -4.629 -9.873 1.00 79.06 133 PHE A C 1
ATOM 1030 O O . PHE A 1 133 ? 15.699 -4.323 -9.059 1.00 79.06 133 PHE A O 1
ATOM 1037 N N . LEU A 1 134 ? 16.463 -5.710 -10.643 1.00 79.31 134 LEU A N 1
ATOM 1038 C CA . LEU A 1 134 ? 15.275 -6.544 -10.638 1.00 79.31 134 LEU A CA 1
ATOM 1039 C C . LEU A 1 134 ? 15.149 -7.370 -9.354 1.00 79.31 134 LEU A C 1
ATOM 1041 O O . LEU A 1 134 ? 14.053 -7.465 -8.805 1.00 79.31 134 LEU A O 1
ATOM 1045 N N . ILE A 1 135 ? 16.257 -7.889 -8.817 1.00 81.81 135 ILE A N 1
ATOM 1046 C CA . ILE A 1 135 ? 16.276 -8.521 -7.488 1.00 81.81 135 ILE A CA 1
ATOM 1047 C C . ILE A 1 135 ? 15.792 -7.523 -6.431 1.00 81.81 135 ILE A C 1
ATOM 1049 O O . ILE A 1 135 ? 14.894 -7.839 -5.649 1.00 81.81 135 ILE A O 1
ATOM 1053 N N . PHE A 1 136 ? 16.330 -6.300 -6.441 1.00 85.62 136 PHE A N 1
ATOM 1054 C CA . PHE A 1 136 ? 15.914 -5.248 -5.515 1.00 85.62 136 PHE A CA 1
ATOM 1055 C C . PHE A 1 136 ? 14.427 -4.903 -5.675 1.00 85.62 136 PHE A C 1
ATOM 1057 O O . PHE A 1 136 ? 13.712 -4.763 -4.684 1.00 85.62 136 PHE A O 1
ATOM 1064 N N . PHE A 1 137 ? 13.933 -4.840 -6.913 1.00 85.62 137 PHE A N 1
ATOM 1065 C CA . PHE A 1 137 ? 12.526 -4.602 -7.219 1.00 85.62 137 PHE A CA 1
ATOM 1066 C C . PHE A 1 137 ? 11.612 -5.711 -6.679 1.00 85.62 137 PHE A C 1
ATOM 1068 O O . PHE A 1 137 ? 10.574 -5.422 -6.087 1.00 85.62 137 PHE A O 1
ATOM 1075 N N . VAL A 1 138 ? 11.998 -6.983 -6.809 1.00 87.12 138 VAL A N 1
ATOM 1076 C CA . VAL A 1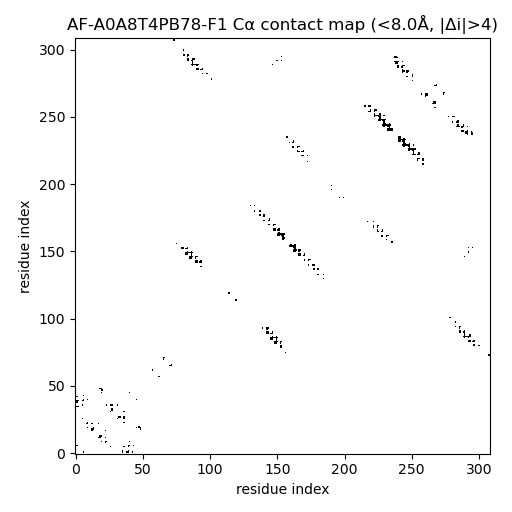 138 ? 11.230 -8.105 -6.244 1.00 87.12 138 VAL A CA 1
ATOM 1077 C C . VAL A 1 138 ? 11.209 -8.039 -4.718 1.00 87.12 138 VAL A C 1
ATOM 1079 O O . VAL A 1 138 ? 10.139 -8.161 -4.123 1.00 87.12 138 VAL A O 1
ATOM 1082 N N . VAL A 1 139 ? 12.354 -7.780 -4.076 1.00 89.75 139 VAL A N 1
ATOM 1083 C CA . VAL A 1 139 ? 12.425 -7.579 -2.616 1.00 89.75 139 VAL A CA 1
ATOM 1084 C C . VAL A 1 139 ? 11.493 -6.445 -2.192 1.00 89.75 139 VAL A C 1
ATOM 1086 O O . VAL A 1 139 ? 10.711 -6.599 -1.255 1.00 89.75 139 VAL A O 1
ATOM 1089 N N . PHE A 1 140 ? 11.510 -5.334 -2.924 1.00 92.12 140 PHE A N 1
ATOM 1090 C CA . PHE A 1 140 ? 10.638 -4.191 -2.687 1.00 92.12 140 PHE A CA 1
ATOM 1091 C C . PHE A 1 140 ? 9.147 -4.562 -2.762 1.00 92.12 140 PHE A C 1
ATOM 1093 O O . PHE A 1 140 ? 8.376 -4.219 -1.863 1.00 92.12 140 PHE A O 1
ATOM 1100 N N . LEU A 1 141 ? 8.736 -5.329 -3.777 1.00 92.00 141 LEU A N 1
ATOM 1101 C CA . LEU A 1 141 ? 7.357 -5.813 -3.904 1.00 92.00 141 LEU A CA 1
ATOM 1102 C C . LEU A 1 141 ? 6.952 -6.754 -2.760 1.00 92.00 141 LEU A C 1
ATOM 1104 O O . LEU A 1 141 ? 5.829 -6.665 -2.263 1.00 92.00 141 LEU A O 1
ATOM 1108 N N . VAL A 1 142 ? 7.860 -7.610 -2.287 1.00 93.44 142 VAL A N 1
ATOM 1109 C CA . VAL A 1 142 ? 7.610 -8.487 -1.131 1.00 93.44 142 VAL A CA 1
ATOM 1110 C C . VAL A 1 142 ? 7.386 -7.674 0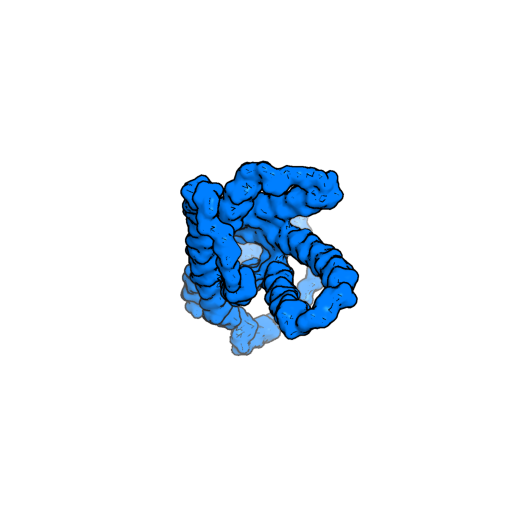.151 1.00 93.44 142 VAL A C 1
ATOM 1112 O O . VAL A 1 142 ? 6.480 -7.978 0.928 1.00 93.44 142 VAL A O 1
ATOM 1115 N N . LEU A 1 143 ? 8.148 -6.598 0.366 1.00 96.31 143 LEU A N 1
ATOM 1116 C CA . LEU A 1 143 ? 7.932 -5.700 1.507 1.00 96.31 143 LEU A CA 1
ATOM 1117 C C . LEU A 1 143 ? 6.558 -5.015 1.433 1.00 96.31 143 LEU A C 1
ATOM 1119 O O . LEU A 1 143 ? 5.839 -4.966 2.434 1.00 96.31 143 LEU A O 1
ATOM 1123 N N . ILE A 1 144 ? 6.159 -4.547 0.244 1.00 96.00 144 ILE A N 1
ATOM 1124 C CA . ILE A 1 144 ? 4.824 -3.974 0.007 1.00 96.00 144 ILE A CA 1
ATOM 1125 C C . ILE A 1 144 ? 3.726 -5.003 0.300 1.00 96.00 144 ILE A C 1
ATOM 1127 O O . ILE A 1 144 ? 2.719 -4.663 0.928 1.00 96.00 144 ILE A O 1
ATOM 1131 N N . PHE A 1 145 ? 3.914 -6.259 -0.112 1.00 96.88 145 PHE A N 1
ATOM 1132 C CA . PHE A 1 145 ? 2.970 -7.338 0.168 1.00 96.88 145 PHE A CA 1
ATOM 1133 C C . PHE A 1 145 ? 2.709 -7.473 1.675 1.00 96.88 145 PHE A C 1
ATOM 1135 O O . PHE A 1 145 ? 1.556 -7.406 2.105 1.00 96.88 145 PHE A O 1
ATOM 1142 N N . PHE A 1 146 ? 3.760 -7.598 2.493 1.00 97.62 146 PHE A N 1
ATOM 1143 C CA . PHE A 1 146 ? 3.604 -7.742 3.945 1.00 97.62 146 PHE A CA 1
ATOM 1144 C C . PHE A 1 146 ? 3.035 -6.484 4.610 1.00 97.62 146 PHE A C 1
ATOM 1146 O O . PHE A 1 146 ? 2.227 -6.590 5.538 1.00 97.62 146 PHE A O 1
ATOM 1153 N N . TYR A 1 147 ? 3.401 -5.303 4.110 1.00 98.00 147 TYR A N 1
ATOM 1154 C CA . TYR A 1 147 ? 2.854 -4.030 4.568 1.00 98.00 147 TYR A CA 1
ATOM 1155 C C . TYR A 1 147 ? 1.326 -3.970 4.403 1.00 98.00 147 TYR A C 1
ATOM 1157 O O . TYR A 1 147 ? 0.596 -3.784 5.381 1.00 98.00 147 TYR A O 1
ATOM 1165 N N . TYR A 1 148 ? 0.814 -4.219 3.193 1.00 97.69 148 TYR A N 1
ATOM 1166 C CA . TYR A 1 148 ? -0.632 -4.213 2.946 1.00 97.69 148 TYR A CA 1
ATOM 1167 C C . TYR A 1 148 ? -1.346 -5.417 3.559 1.00 97.69 148 TYR A C 1
ATOM 1169 O O . TYR A 1 148 ? -2.511 -5.301 3.949 1.00 97.69 148 TYR A O 1
ATOM 1177 N N . PHE A 1 149 ? -0.663 -6.551 3.739 1.00 97.56 149 PHE A N 1
ATOM 1178 C CA . PHE A 1 149 ? -1.221 -7.679 4.481 1.00 97.56 149 PHE A CA 1
ATOM 1179 C C . PHE A 1 149 ? -1.559 -7.287 5.925 1.00 97.56 149 PHE A C 1
ATOM 1181 O O . PHE A 1 149 ? -2.637 -7.642 6.407 1.00 97.56 149 PHE A O 1
ATOM 1188 N N . GLY A 1 150 ? -0.731 -6.466 6.581 1.00 97.31 150 GLY A N 1
ATOM 1189 C CA . GLY A 1 150 ? -1.055 -5.869 7.882 1.00 97.31 150 GLY A CA 1
ATOM 1190 C C . GLY A 1 150 ? -2.380 -5.094 7.866 1.00 97.31 150 GLY A C 1
ATOM 1191 O O . GLY A 1 150 ? -3.227 -5.284 8.744 1.00 97.31 150 GLY A O 1
ATOM 1192 N N . PHE A 1 151 ? -2.628 -4.300 6.820 1.00 97.75 151 PHE A N 1
ATOM 1193 C CA . PHE A 1 151 ? -3.888 -3.566 6.665 1.00 97.75 151 PHE A CA 1
ATOM 1194 C C . PHE A 1 151 ? -5.096 -4.464 6.385 1.00 97.75 151 PHE A C 1
ATOM 1196 O O . PHE A 1 151 ? -6.193 -4.150 6.848 1.00 97.75 151 PHE A O 1
ATOM 1203 N N . THR A 1 152 ? -4.929 -5.609 5.711 1.00 97.50 152 THR A N 1
ATOM 1204 C CA . THR A 1 152 ? -6.035 -6.579 5.582 1.00 97.50 152 THR A CA 1
ATOM 1205 C C . THR A 1 152 ? -6.488 -7.083 6.954 1.00 97.50 152 THR A C 1
ATOM 1207 O O . THR A 1 152 ? -7.690 -7.191 7.208 1.00 97.50 152 THR A O 1
ATOM 1210 N N . LYS A 1 153 ? -5.546 -7.334 7.876 1.00 96.44 153 LYS A N 1
ATOM 1211 C CA . LYS A 1 153 ? -5.862 -7.759 9.247 1.00 96.44 153 LYS A CA 1
ATOM 1212 C C . LYS A 1 153 ? -6.532 -6.639 10.027 1.00 96.44 153 LYS A C 1
ATOM 1214 O O . LYS A 1 153 ? -7.558 -6.877 10.659 1.00 96.44 153 LYS A O 1
ATOM 1219 N N . MET A 1 154 ? -6.024 -5.415 9.908 1.00 95.69 154 MET A N 1
ATOM 1220 C CA . MET A 1 154 ? -6.652 -4.231 10.500 1.00 95.69 154 MET A CA 1
ATOM 1221 C C . MET A 1 154 ? -8.093 -4.041 9.995 1.00 95.69 154 MET A C 1
ATOM 1223 O O . MET A 1 154 ? -9.004 -3.819 10.789 1.00 95.69 154 MET A O 1
ATOM 1227 N N . GLY A 1 155 ? -8.330 -4.191 8.688 1.00 95.44 155 GLY A N 1
ATOM 1228 C CA . GLY A 1 155 ? -9.662 -4.112 8.084 1.00 95.44 155 GLY A CA 1
ATOM 1229 C C . GLY A 1 155 ? -10.621 -5.175 8.611 1.00 95.44 155 GLY A C 1
ATOM 1230 O O . GLY A 1 155 ? -11.772 -4.858 8.915 1.00 95.44 155 GLY A O 1
ATOM 1231 N N . LYS A 1 156 ? -10.139 -6.412 8.788 1.00 94.25 156 LYS A N 1
ATOM 1232 C CA . LYS A 1 156 ? -10.920 -7.503 9.381 1.00 94.25 156 LYS A CA 1
ATOM 1233 C C . LYS A 1 156 ? -11.298 -7.202 10.834 1.00 94.25 156 LYS A C 1
ATOM 1235 O O . LYS A 1 156 ? -12.474 -7.309 11.176 1.00 94.25 156 LYS A O 1
ATOM 1240 N N . TYR A 1 157 ? -10.340 -6.754 11.647 1.00 92.50 157 TYR A N 1
ATOM 1241 C CA . TYR A 1 157 ? -10.569 -6.415 13.055 1.00 92.50 157 TYR A CA 1
ATOM 1242 C C . TYR A 1 157 ? -11.570 -5.260 13.212 1.00 92.50 157 TYR A C 1
ATOM 1244 O O . TYR A 1 157 ? -12.524 -5.343 13.981 1.00 92.50 157 TYR A O 1
ATOM 1252 N N . LEU A 1 158 ? -11.426 -4.211 12.396 1.00 92.38 158 LEU A N 1
ATOM 1253 C CA . LEU A 1 158 ? -12.339 -3.063 12.370 1.00 92.38 158 LEU A CA 1
ATOM 1254 C C . LEU A 1 158 ? -13.696 -3.355 11.710 1.00 92.38 158 LEU A C 1
ATOM 1256 O O . LEU A 1 158 ? -14.534 -2.456 11.627 1.00 92.38 158 LEU A O 1
ATOM 1260 N N . LYS A 1 159 ? -13.913 -4.570 11.184 1.00 93.56 159 LYS A N 1
ATOM 1261 C CA . LYS A 1 159 ? -15.079 -4.937 10.357 1.00 93.56 159 LYS A CA 1
ATOM 1262 C C . LYS A 1 159 ? -15.295 -3.984 9.166 1.00 93.56 159 LYS A C 1
ATOM 1264 O O . LYS A 1 159 ? -16.409 -3.830 8.664 1.00 93.56 159 LYS A O 1
ATOM 1269 N N . SER A 1 160 ? -14.223 -3.354 8.683 1.00 95.69 160 SER A N 1
ATOM 1270 C CA . SER A 1 160 ? -14.249 -2.436 7.545 1.00 95.69 160 SER A CA 1
ATOM 1271 C C . SER A 1 160 ? -14.051 -3.215 6.249 1.00 95.69 160 SER A C 1
ATOM 1273 O O . SER A 1 160 ? -12.923 -3.496 5.840 1.00 95.69 160 SER A O 1
ATOM 1275 N N . LYS A 1 161 ? -15.163 -3.545 5.576 1.00 95.88 161 LYS A N 1
ATOM 1276 C CA . LYS A 1 161 ? -15.139 -4.227 4.269 1.00 95.88 161 LYS A CA 1
ATOM 1277 C C . LYS A 1 161 ? -14.303 -3.456 3.248 1.00 95.88 161 LYS A C 1
ATOM 1279 O O . LYS A 1 161 ? -13.530 -4.065 2.521 1.00 95.88 161 LYS A O 1
ATOM 1284 N N . LEU A 1 162 ? -14.426 -2.127 3.226 1.00 95.81 162 LEU A N 1
ATOM 1285 C CA . LEU A 1 162 ? -13.705 -1.292 2.268 1.00 95.81 162 LEU A CA 1
ATOM 1286 C C . LEU A 1 162 ? -12.188 -1.395 2.466 1.00 95.81 162 LEU A C 1
ATOM 1288 O O . LEU A 1 162 ? -11.494 -1.661 1.495 1.00 95.81 162 LEU A O 1
ATOM 1292 N N . LEU A 1 163 ? -11.695 -1.272 3.709 1.00 95.56 163 LEU A N 1
ATOM 1293 C CA . LEU A 1 163 ? -10.258 -1.369 4.010 1.00 95.56 163 LEU A CA 1
ATOM 1294 C C . LEU A 1 163 ? -9.718 -2.767 3.695 1.00 95.56 163 LEU A C 1
ATOM 1296 O O . LEU A 1 163 ? -8.621 -2.908 3.159 1.00 95.56 163 LEU A O 1
ATOM 1300 N N . PHE A 1 164 ? -10.500 -3.800 4.015 1.00 96.50 164 PHE A N 1
ATOM 1301 C CA . PHE A 1 164 ? -10.149 -5.183 3.722 1.00 96.50 164 PHE A CA 1
ATOM 1302 C C . PHE A 1 164 ? -10.008 -5.420 2.212 1.00 96.50 164 PHE A C 1
ATOM 1304 O O . PHE A 1 164 ? -8.959 -5.881 1.765 1.00 96.50 164 PHE A O 1
ATOM 1311 N N . PHE A 1 165 ? -11.029 -5.069 1.423 1.00 96.19 165 PHE A N 1
ATOM 1312 C CA . PHE A 1 165 ? -11.029 -5.304 -0.022 1.00 96.19 165 PHE A CA 1
ATOM 1313 C C . PHE A 1 165 ? -10.024 -4.425 -0.765 1.00 96.19 165 PHE A C 1
ATOM 1315 O O . PHE A 1 165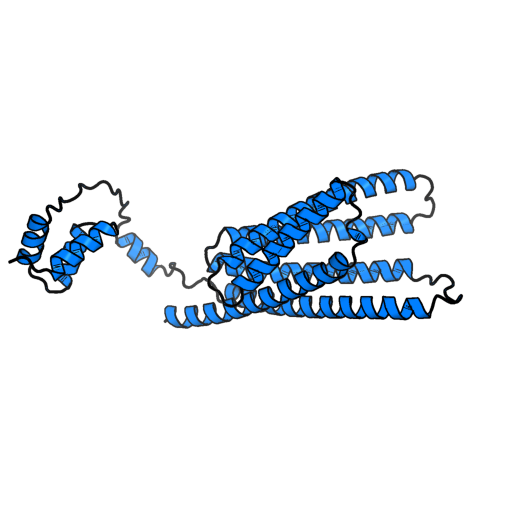 ? -9.340 -4.926 -1.652 1.00 96.19 165 PHE A O 1
ATOM 1322 N N . SER A 1 166 ? -9.877 -3.148 -0.397 1.00 95.88 166 SER A N 1
ATOM 1323 C CA . SER A 1 166 ? -8.908 -2.262 -1.050 1.00 95.88 166 SER A CA 1
ATOM 1324 C C . SER A 1 166 ? -7.467 -2.715 -0.802 1.00 95.88 166 SER A C 1
ATOM 1326 O O . SER A 1 166 ? -6.659 -2.712 -1.723 1.00 95.88 166 SER A O 1
ATOM 1328 N N . SER A 1 167 ? -7.148 -3.172 0.415 1.00 96.75 167 SER A N 1
ATOM 1329 C CA . SER A 1 167 ? -5.816 -3.708 0.730 1.00 96.75 167 SER A CA 1
ATOM 1330 C C . SER A 1 167 ? -5.541 -5.006 -0.035 1.00 96.75 167 SER A C 1
ATOM 1332 O O . SER A 1 167 ? -4.454 -5.183 -0.576 1.00 96.75 167 SER A O 1
ATOM 1334 N N . TRP A 1 168 ? -6.538 -5.891 -0.148 1.00 96.62 168 TRP A N 1
ATOM 1335 C CA . TRP A 1 168 ? -6.433 -7.104 -0.965 1.00 96.62 168 TRP A CA 1
ATOM 1336 C C . TRP A 1 168 ? -6.266 -6.816 -2.456 1.00 96.62 168 TRP A C 1
ATOM 1338 O O . TRP A 1 168 ? -5.495 -7.506 -3.115 1.00 96.62 168 TRP A O 1
ATOM 1348 N N . ALA A 1 169 ? -6.940 -5.793 -2.985 1.00 95.62 169 ALA A N 1
ATOM 1349 C CA . ALA A 1 169 ? -6.771 -5.374 -4.373 1.00 95.62 169 ALA A CA 1
ATOM 1350 C C . ALA A 1 169 ? -5.331 -4.909 -4.648 1.00 95.62 169 ALA A C 1
ATOM 1352 O O . ALA A 1 169 ? -4.750 -5.290 -5.662 1.00 95.62 169 ALA A O 1
ATOM 1353 N N . ILE A 1 170 ? -4.725 -4.157 -3.719 1.00 95.12 170 ILE A N 1
ATOM 1354 C CA . ILE A 1 170 ? -3.316 -3.748 -3.820 1.00 95.12 170 ILE A CA 1
ATOM 1355 C C . ILE A 1 170 ? -2.389 -4.969 -3.738 1.00 95.12 170 ILE A C 1
ATOM 1357 O O . ILE A 1 170 ? -1.468 -5.086 -4.539 1.00 95.12 170 ILE A O 1
ATOM 1361 N N . ILE A 1 171 ? -2.652 -5.918 -2.835 1.00 96.69 171 ILE A N 1
ATOM 1362 C CA . ILE A 1 171 ? -1.887 -7.175 -2.749 1.00 96.69 171 ILE A CA 1
ATOM 1363 C C . ILE A 1 171 ? -1.961 -7.966 -4.060 1.00 96.69 171 ILE A C 1
ATOM 1365 O O . ILE A 1 171 ? -0.936 -8.433 -4.553 1.00 96.69 171 ILE A O 1
ATOM 1369 N N . LEU A 1 172 ? -3.153 -8.103 -4.645 1.00 95.50 172 LEU A N 1
ATOM 1370 C CA . LEU A 1 172 ? -3.337 -8.799 -5.916 1.00 95.50 172 LEU A CA 1
ATOM 1371 C C . LEU A 1 172 ? -2.550 -8.113 -7.040 1.00 95.50 172 LEU A C 1
ATOM 1373 O O . LEU A 1 172 ? -1.875 -8.789 -7.813 1.00 95.50 172 LEU A O 1
ATOM 1377 N N . LEU A 1 173 ? -2.579 -6.778 -7.088 1.00 92.81 173 LEU A N 1
ATOM 1378 C CA . LEU A 1 173 ? -1.780 -5.993 -8.027 1.00 92.81 173 LEU A CA 1
ATOM 1379 C C . LEU A 1 173 ? -0.279 -6.269 -7.852 1.00 92.81 173 LEU A C 1
ATOM 1381 O O . LEU A 1 173 ? 0.422 -6.493 -8.833 1.00 92.81 173 LEU A O 1
ATOM 1385 N N . VAL A 1 174 ? 0.210 -6.300 -6.611 1.00 93.38 174 VAL A N 1
ATOM 1386 C CA . VAL A 1 174 ? 1.617 -6.595 -6.296 1.00 93.38 174 VAL A CA 1
ATOM 1387 C C . VAL A 1 174 ? 2.010 -7.989 -6.782 1.00 93.38 174 VAL A C 1
ATOM 1389 O O . VAL A 1 174 ? 3.053 -8.132 -7.411 1.00 93.38 174 VAL A O 1
ATOM 1392 N N . ILE A 1 175 ? 1.167 -9.003 -6.569 1.00 93.19 175 ILE A N 1
ATOM 1393 C CA . ILE A 1 175 ? 1.411 -10.365 -7.070 1.00 93.19 175 ILE A CA 1
ATOM 1394 C C . ILE A 1 175 ? 1.502 -10.371 -8.600 1.00 93.19 175 ILE A C 1
ATOM 1396 O O . ILE A 1 175 ? 2.438 -10.947 -9.155 1.00 93.19 175 ILE A O 1
ATOM 1400 N N . ILE A 1 176 ? 0.576 -9.694 -9.286 1.00 90.06 176 ILE A N 1
ATOM 1401 C CA . ILE A 1 176 ? 0.604 -9.563 -10.749 1.00 90.06 176 ILE A CA 1
ATOM 1402 C C . ILE A 1 176 ? 1.910 -8.890 -11.202 1.00 90.06 176 ILE A C 1
ATOM 1404 O O . ILE A 1 176 ? 2.549 -9.370 -12.134 1.00 90.06 176 ILE A O 1
ATOM 1408 N N . LEU A 1 177 ? 2.355 -7.828 -10.522 1.00 87.56 177 LEU A N 1
ATOM 1409 C CA . LEU A 1 177 ? 3.605 -7.130 -10.842 1.00 87.56 177 LEU A CA 1
ATOM 1410 C C . LEU A 1 177 ? 4.851 -7.997 -10.626 1.00 87.56 177 LEU A C 1
ATOM 1412 O O . LEU A 1 177 ? 5.788 -7.907 -11.422 1.00 87.56 177 LEU A O 1
ATOM 1416 N N . ILE A 1 178 ? 4.862 -8.853 -9.598 1.00 88.31 178 ILE A N 1
ATOM 1417 C CA . ILE A 1 178 ? 5.927 -9.847 -9.392 1.00 88.31 178 ILE A CA 1
ATOM 1418 C C . ILE A 1 178 ? 5.957 -10.815 -10.579 1.00 88.31 178 ILE A C 1
ATOM 1420 O O . ILE A 1 178 ? 7.011 -10.994 -11.185 1.00 88.31 178 ILE A O 1
ATOM 1424 N N . ILE A 1 179 ? 4.809 -11.390 -10.956 1.00 88.44 179 ILE A N 1
ATOM 1425 C CA . ILE A 1 179 ? 4.709 -12.340 -12.076 1.00 88.44 179 ILE A CA 1
ATOM 1426 C C . ILE A 1 179 ? 5.185 -11.692 -13.382 1.00 88.44 179 ILE A C 1
ATOM 1428 O O . ILE A 1 179 ? 6.028 -12.254 -14.077 1.00 88.44 179 ILE A O 1
ATOM 1432 N N . VAL A 1 180 ? 4.703 -10.484 -13.691 1.00 84.94 180 VAL A N 1
ATOM 1433 C CA . VAL A 1 180 ? 5.101 -9.734 -14.895 1.00 84.94 180 VAL A CA 1
ATOM 1434 C C . VAL A 1 180 ? 6.603 -9.445 -14.895 1.00 84.94 180 VAL A C 1
ATOM 1436 O O . VAL A 1 180 ? 7.254 -9.550 -15.934 1.00 84.94 180 VAL A O 1
ATOM 1439 N N . SER A 1 181 ? 7.175 -9.131 -13.734 1.00 81.50 181 SER A N 1
ATOM 1440 C CA . SER A 1 181 ? 8.608 -8.866 -13.600 1.00 81.50 181 SER A CA 1
ATOM 1441 C C . SER A 1 181 ? 9.448 -10.119 -13.818 1.00 81.50 181 SER A C 1
ATOM 1443 O O . SER A 1 181 ? 10.452 -10.048 -14.519 1.00 81.50 181 SER A O 1
ATOM 1445 N N . VAL A 1 182 ? 9.019 -11.277 -13.308 1.00 84.19 182 VAL A N 1
ATOM 1446 C CA . VAL A 1 182 ? 9.680 -12.567 -13.569 1.00 84.19 182 VAL A CA 1
ATOM 1447 C C . VAL A 1 182 ? 9.606 -12.933 -15.053 1.00 84.19 182 VAL A C 1
ATOM 1449 O O . VAL A 1 182 ? 10.633 -13.264 -15.642 1.00 84.19 182 VAL A O 1
ATOM 1452 N N . ILE A 1 183 ? 8.433 -12.803 -15.688 1.00 83.25 183 ILE A N 1
ATOM 1453 C CA . ILE A 1 183 ? 8.277 -13.026 -17.138 1.00 83.25 183 ILE A CA 1
ATOM 1454 C C . ILE A 1 183 ? 9.238 -12.122 -17.921 1.00 83.25 183 ILE A C 1
ATOM 1456 O O . ILE A 1 183 ? 9.892 -12.578 -18.858 1.00 83.25 183 ILE A O 1
ATOM 1460 N N . ARG A 1 184 ? 9.386 -10.857 -17.503 1.00 77.06 184 ARG A N 1
ATOM 1461 C CA . ARG A 1 184 ? 10.313 -9.910 -18.127 1.00 77.06 184 ARG A CA 1
ATOM 1462 C C . ARG A 1 184 ? 11.773 -10.346 -17.998 1.00 77.06 184 ARG A C 1
ATOM 1464 O O . ARG A 1 184 ? 12.498 -10.218 -18.975 1.00 77.06 184 ARG A O 1
ATOM 1471 N N . VAL A 1 185 ? 12.207 -10.869 -16.847 1.00 77.25 185 VAL A N 1
ATOM 1472 C CA . VAL A 1 185 ? 13.575 -11.414 -16.692 1.00 77.25 185 VAL A CA 1
ATOM 1473 C C . VAL A 1 185 ? 13.824 -12.520 -17.698 1.00 77.25 185 VAL A C 1
ATOM 1475 O O . VAL A 1 185 ? 14.822 -12.481 -18.409 1.00 77.25 185 VAL A O 1
ATOM 1478 N N . VAL A 1 186 ? 12.917 -13.498 -17.750 1.00 80.81 186 VAL A N 1
ATOM 1479 C CA . VAL A 1 186 ? 13.059 -14.674 -18.615 1.00 80.81 186 VAL A CA 1
ATOM 1480 C C . VAL A 1 186 ? 13.112 -14.242 -20.076 1.00 80.81 186 VAL A C 1
ATOM 1482 O O . VAL A 1 186 ? 13.992 -14.678 -20.813 1.00 80.81 186 VAL A O 1
ATOM 1485 N N . TYR A 1 187 ? 12.227 -13.326 -20.473 1.00 75.75 187 TYR A N 1
ATO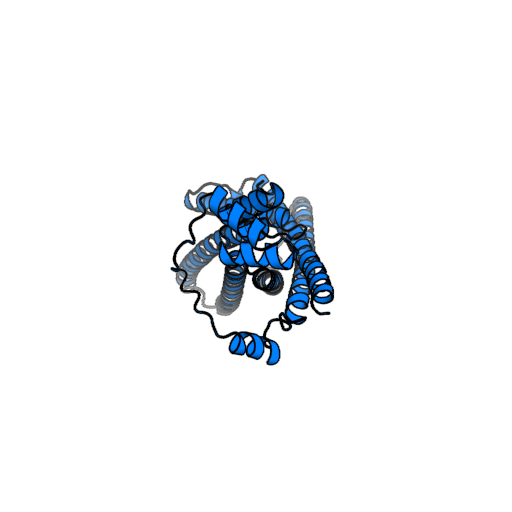M 1486 C CA . TYR A 1 187 ? 12.202 -12.787 -21.827 1.00 75.75 187 TYR A CA 1
ATOM 1487 C C . TYR A 1 187 ? 13.487 -12.026 -22.180 1.00 75.75 187 TYR A C 1
ATOM 1489 O O . TYR A 1 187 ? 14.075 -12.272 -23.228 1.00 75.75 187 TYR A O 1
ATOM 1497 N N . LEU A 1 188 ? 13.961 -11.135 -21.300 1.00 72.94 188 LEU A N 1
ATOM 1498 C CA . LEU A 1 188 ? 15.209 -10.400 -21.531 1.00 72.94 188 LEU A CA 1
ATOM 1499 C C . LEU A 1 188 ? 16.405 -11.351 -21.623 1.00 72.94 188 LEU A C 1
ATOM 1501 O O . LEU A 1 188 ? 17.255 -11.168 -22.485 1.00 72.94 188 LEU A O 1
ATOM 1505 N N . TYR A 1 189 ? 16.455 -12.383 -20.782 1.00 74.69 189 TYR A N 1
ATOM 1506 C CA . TYR A 1 189 ? 17.514 -13.386 -20.834 1.00 74.69 189 TYR A CA 1
ATOM 1507 C C . TYR A 1 189 ? 17.535 -14.139 -22.172 1.00 74.69 189 TYR A C 1
ATOM 1509 O O . TYR A 1 189 ? 18.605 -14.340 -22.734 1.00 74.69 189 TYR A O 1
ATOM 1517 N N . GLN A 1 190 ? 16.368 -14.500 -22.715 1.00 74.50 190 GLN A N 1
ATOM 1518 C CA . GLN A 1 190 ? 16.268 -15.132 -24.035 1.00 74.50 190 GLN A CA 1
ATOM 1519 C C . GLN A 1 190 ? 16.718 -14.188 -25.156 1.00 74.50 190 GLN A C 1
ATOM 1521 O O . GLN A 1 190 ? 17.516 -14.581 -25.996 1.00 74.50 190 GLN A O 1
ATOM 1526 N N . VAL A 1 191 ? 16.264 -12.931 -25.140 1.00 69.00 191 VAL A N 1
ATOM 1527 C CA . VAL A 1 191 ? 16.611 -11.941 -26.175 1.00 69.00 191 VAL A CA 1
ATOM 1528 C C . VAL A 1 191 ? 18.103 -11.600 -26.172 1.00 69.00 191 VAL A C 1
ATOM 1530 O O . VAL A 1 191 ? 18.692 -11.462 -27.237 1.00 69.00 191 VAL A O 1
ATOM 1533 N N . PHE A 1 192 ? 18.727 -11.465 -24.999 1.00 68.06 192 PHE A N 1
ATOM 1534 C CA . PHE A 1 192 ? 20.163 -11.181 -24.902 1.00 68.06 192 PHE A CA 1
ATOM 1535 C C . PHE A 1 192 ? 21.046 -12.432 -25.025 1.00 68.06 192 PHE A C 1
ATOM 1537 O O . PHE A 1 192 ? 22.248 -12.299 -25.245 1.00 68.06 192 PHE A O 1
ATOM 1544 N N . GLY A 1 193 ? 20.474 -13.626 -24.857 1.00 66.25 193 GLY A N 1
ATOM 1545 C CA . GLY A 1 193 ? 21.186 -14.899 -24.958 1.00 66.25 193 GLY A CA 1
ATOM 1546 C C . GLY A 1 193 ? 21.272 -15.462 -26.378 1.00 66.25 193 GLY A C 1
ATOM 1547 O O . GLY A 1 193 ? 22.179 -16.247 -26.646 1.00 66.25 193 GLY A O 1
ATOM 1548 N N . ASP A 1 194 ? 20.367 -15.068 -27.279 1.00 64.44 194 ASP A N 1
ATOM 1549 C CA . ASP A 1 194 ? 20.294 -15.600 -28.644 1.00 64.44 194 ASP A CA 1
ATOM 1550 C C . ASP A 1 194 ? 20.934 -14.629 -29.655 1.00 64.44 194 ASP A C 1
ATOM 1552 O O . ASP A 1 194 ? 20.466 -13.512 -29.873 1.00 64.44 194 ASP A O 1
ATOM 1556 N N . SER A 1 195 ? 22.034 -15.043 -30.288 1.00 56.62 195 SER A N 1
ATOM 1557 C CA . SER A 1 195 ? 22.865 -14.197 -31.164 1.00 56.62 195 SER A CA 1
ATOM 1558 C C . SER A 1 195 ? 22.268 -13.920 -32.556 1.00 56.62 195 SER A C 1
ATOM 1560 O O . SER A 1 195 ? 22.846 -13.155 -33.328 1.00 56.62 195 SER A O 1
ATOM 1562 N N . ASN A 1 196 ? 21.095 -14.476 -32.879 1.00 58.94 196 ASN A N 1
ATOM 1563 C CA . ASN A 1 196 ? 20.424 -14.346 -34.181 1.00 58.94 196 ASN A CA 1
ATOM 1564 C C . ASN A 1 196 ? 19.255 -13.332 -34.145 1.00 58.94 196 ASN A C 1
ATOM 1566 O O . ASN A 1 196 ? 18.117 -13.643 -34.490 1.00 58.94 196 ASN A O 1
ATOM 1570 N N . ALA A 1 197 ? 19.532 -12.095 -33.722 1.00 56.72 197 ALA A N 1
ATOM 1571 C CA . ALA A 1 197 ? 18.543 -11.080 -33.321 1.00 56.72 197 ALA A CA 1
ATOM 1572 C C . ALA A 1 197 ? 17.757 -10.356 -34.450 1.00 56.72 197 ALA A C 1
ATOM 1574 O O . ALA A 1 197 ? 17.018 -9.410 -34.169 1.00 56.72 197 ALA A O 1
ATOM 1575 N N . GLY A 1 198 ? 17.887 -10.764 -35.719 1.00 59.88 198 GLY A N 1
ATOM 1576 C CA . GLY A 1 198 ? 17.299 -10.047 -36.866 1.00 59.88 198 GLY A CA 1
ATOM 1577 C C . GLY A 1 198 ? 15.763 -10.005 -36.867 1.00 59.88 198 GLY A C 1
ATOM 1578 O O . GLY A 1 198 ? 15.174 -8.928 -36.968 1.00 59.88 198 GLY A O 1
ATOM 1579 N N . ASP A 1 199 ? 15.116 -11.155 -36.651 1.00 59.00 199 ASP A N 1
ATOM 1580 C CA . ASP A 1 199 ? 13.646 -11.283 -36.606 1.00 59.00 199 ASP A CA 1
ATOM 1581 C C . ASP A 1 199 ? 13.052 -11.017 -35.209 1.00 59.00 199 ASP A C 1
ATOM 1583 O O . ASP A 1 199 ? 11.836 -10.892 -35.038 1.00 59.00 199 ASP A O 1
ATOM 1587 N N . ALA A 1 200 ? 13.903 -10.874 -34.188 1.00 60.38 200 ALA A N 1
ATOM 1588 C CA . ALA A 1 200 ? 13.472 -10.612 -32.819 1.00 60.38 200 ALA A CA 1
ATOM 1589 C C . ALA A 1 200 ? 12.849 -9.209 -32.664 1.00 60.38 200 ALA A C 1
ATOM 1591 O O . ALA A 1 200 ? 11.943 -9.024 -31.852 1.00 60.38 200 ALA A O 1
ATOM 1592 N N . ASN A 1 201 ? 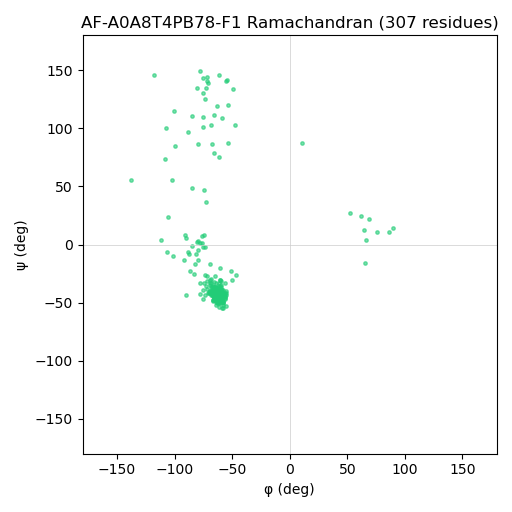13.263 -8.224 -33.471 1.00 60.84 201 ASN A N 1
ATOM 1593 C CA . ASN A 1 201 ? 12.906 -6.813 -33.273 1.00 60.84 201 ASN A CA 1
ATOM 1594 C C . ASN A 1 201 ? 11.410 -6.486 -33.445 1.00 60.84 201 ASN A C 1
ATOM 1596 O O . ASN A 1 201 ? 10.865 -5.718 -32.648 1.00 60.84 201 ASN A O 1
ATOM 1600 N N . ILE A 1 202 ? 10.711 -7.069 -34.427 1.00 62.69 202 ILE A N 1
ATOM 1601 C CA . ILE A 1 202 ? 9.271 -6.794 -34.632 1.00 62.69 202 ILE A CA 1
ATOM 1602 C C . ILE A 1 202 ? 8.438 -7.401 -33.492 1.00 62.69 202 ILE A C 1
ATOM 1604 O O . ILE A 1 202 ? 7.541 -6.743 -32.955 1.00 62.69 202 ILE A O 1
ATOM 1608 N N . ASN A 1 203 ? 8.790 -8.614 -33.055 1.00 70.00 203 ASN A N 1
ATOM 1609 C CA . ASN A 1 203 ? 8.150 -9.272 -31.916 1.00 70.00 203 ASN A CA 1
ATOM 1610 C C . ASN A 1 203 ? 8.437 -8.536 -30.595 1.00 70.00 203 ASN A C 1
ATOM 1612 O O . ASN A 1 203 ? 7.542 -8.408 -29.760 1.00 70.00 203 ASN A O 1
ATOM 1616 N N . ILE A 1 204 ? 9.642 -7.978 -30.419 1.00 67.75 204 ILE A N 1
ATOM 1617 C CA . ILE A 1 204 ? 9.999 -7.159 -29.249 1.00 67.75 204 ILE A CA 1
ATOM 1618 C C . ILE A 1 204 ? 9.109 -5.911 -29.163 1.00 67.75 204 ILE A C 1
ATOM 1620 O O . ILE A 1 204 ? 8.535 -5.650 -28.106 1.00 67.75 204 ILE A O 1
ATOM 1624 N N . ILE A 1 205 ? 8.930 -5.162 -30.259 1.00 68.50 205 ILE A N 1
ATOM 1625 C CA . ILE A 1 205 ? 8.113 -3.933 -30.258 1.00 68.50 205 ILE A CA 1
ATOM 1626 C C . ILE A 1 205 ? 6.642 -4.238 -29.933 1.00 68.50 205 ILE A C 1
ATOM 1628 O O . ILE A 1 205 ? 6.030 -3.544 -29.113 1.00 68.50 205 ILE A O 1
ATOM 1632 N N . GLN A 1 206 ? 6.069 -5.290 -30.528 1.00 74.25 206 GLN A N 1
ATOM 1633 C CA . GLN A 1 206 ? 4.689 -5.697 -30.239 1.00 74.25 206 GLN A CA 1
ATOM 1634 C C . GLN A 1 206 ? 4.516 -6.126 -28.773 1.00 74.25 206 GLN A C 1
ATOM 1636 O O . GLN A 1 206 ? 3.572 -5.685 -28.110 1.00 74.25 206 GLN A O 1
ATOM 1641 N N . ASN A 1 207 ? 5.462 -6.899 -28.231 1.00 74.44 207 ASN A N 1
ATOM 1642 C CA . ASN A 1 207 ? 5.451 -7.325 -26.831 1.00 74.44 207 ASN A CA 1
ATOM 1643 C C . ASN A 1 207 ? 5.595 -6.143 -25.861 1.00 74.44 207 ASN A C 1
ATOM 1645 O O . ASN A 1 207 ? 4.891 -6.088 -24.850 1.00 74.44 207 ASN A O 1
ATOM 1649 N N . ILE A 1 208 ? 6.441 -5.158 -26.185 1.00 71.69 208 ILE A N 1
ATOM 1650 C CA . ILE A 1 208 ? 6.575 -3.920 -25.404 1.00 71.69 208 ILE A CA 1
ATOM 1651 C C . ILE A 1 208 ? 5.253 -3.147 -25.395 1.00 71.69 208 ILE A C 1
ATOM 1653 O O . ILE A 1 208 ? 4.827 -2.693 -24.335 1.00 71.69 208 ILE A O 1
ATOM 1657 N N . SER A 1 209 ? 4.560 -3.029 -26.532 1.00 75.00 209 SER A N 1
ATOM 1658 C CA . SER A 1 209 ? 3.266 -2.334 -26.597 1.00 75.00 209 SER A CA 1
ATOM 1659 C C . SER A 1 209 ? 2.201 -2.995 -25.713 1.00 75.00 209 SER A C 1
ATOM 1661 O O . SER A 1 209 ? 1.502 -2.309 -24.962 1.00 75.00 209 SER A O 1
ATOM 1663 N N . VAL A 1 210 ? 2.088 -4.328 -25.755 1.00 79.44 210 VAL A N 1
ATOM 1664 C CA . VAL A 1 210 ? 1.162 -5.081 -24.891 1.00 79.44 210 VAL A CA 1
ATOM 1665 C C . VAL A 1 210 ? 1.523 -4.894 -23.418 1.00 79.44 210 VAL A C 1
ATOM 1667 O O . VAL A 1 210 ? 0.646 -4.617 -22.599 1.00 79.44 210 VAL A O 1
ATOM 1670 N N . LEU A 1 211 ? 2.812 -4.967 -23.081 1.00 74.06 211 LEU A N 1
ATOM 1671 C CA . LEU A 1 211 ? 3.296 -4.761 -21.720 1.00 74.06 211 LEU A CA 1
ATOM 1672 C C . LEU A 1 211 ? 2.974 -3.354 -21.204 1.00 74.06 211 LEU A C 1
ATOM 1674 O O . LEU A 1 211 ? 2.470 -3.217 -20.092 1.00 74.06 211 LEU A O 1
ATOM 1678 N N . LEU A 1 212 ? 3.203 -2.317 -22.013 1.00 74.62 212 LEU A N 1
ATOM 1679 C CA . LEU A 1 212 ? 2.876 -0.934 -21.659 1.00 74.62 212 LEU A CA 1
ATOM 1680 C C . LEU A 1 212 ? 1.379 -0.763 -21.389 1.00 74.62 212 LEU A C 1
ATOM 1682 O O . LEU A 1 212 ? 1.010 -0.101 -20.421 1.00 74.62 212 LEU A O 1
ATOM 1686 N N . LYS A 1 213 ? 0.509 -1.408 -22.178 1.00 81.88 213 LYS A N 1
ATOM 1687 C CA . LYS A 1 213 ? -0.943 -1.408 -21.931 1.00 81.88 213 LYS A CA 1
ATOM 1688 C C . LYS A 1 213 ? -1.296 -2.091 -20.610 1.00 81.88 213 LYS A C 1
ATOM 1690 O O . LYS A 1 213 ? -2.093 -1.550 -19.846 1.00 81.88 213 LYS A O 1
ATOM 1695 N N . ILE A 1 214 ? -0.691 -3.242 -20.313 1.00 81.75 214 ILE A N 1
ATOM 1696 C CA . ILE A 1 214 ? -0.897 -3.955 -19.041 1.00 81.75 214 ILE A CA 1
ATOM 1697 C C . ILE A 1 214 ? -0.432 -3.094 -17.863 1.00 81.75 214 ILE A C 1
ATOM 1699 O O . ILE A 1 214 ? -1.160 -2.962 -16.881 1.00 81.75 214 ILE A O 1
ATOM 1703 N N . MET A 1 215 ? 0.743 -2.470 -17.970 1.00 79.81 215 MET A N 1
ATOM 1704 C CA . MET A 1 215 ? 1.264 -1.564 -16.947 1.00 79.81 215 MET A CA 1
ATOM 1705 C C . MET A 1 215 ? 0.347 -0.359 -16.757 1.00 79.81 215 MET A C 1
ATOM 1707 O O . MET A 1 215 ? 0.038 -0.023 -15.622 1.00 79.81 215 MET A O 1
ATOM 1711 N N . PHE A 1 216 ? -0.151 0.239 -17.841 1.00 84.56 216 PHE A N 1
ATOM 1712 C CA . PHE A 1 216 ? -1.074 1.370 -17.783 1.00 84.56 216 PHE A CA 1
ATOM 1713 C C . PHE A 1 216 ? -2.382 1.014 -17.060 1.00 84.56 216 PHE A C 1
ATOM 1715 O O . PHE A 1 216 ? -2.784 1.698 -16.116 1.00 84.56 216 PHE A O 1
ATOM 1722 N N . VAL A 1 217 ? -3.027 -0.090 -17.457 1.00 88.12 217 VAL A N 1
ATOM 1723 C CA . VAL A 1 217 ? -4.253 -0.582 -16.809 1.00 88.12 217 VAL A CA 1
ATOM 1724 C C . VAL A 1 217 ? -3.982 -0.932 -15.344 1.00 88.12 217 VAL A C 1
ATOM 1726 O O . VAL A 1 217 ? -4.759 -0.557 -14.466 1.00 88.12 217 VAL A O 1
ATOM 1729 N N . GLY A 1 218 ? -2.855 -1.587 -15.061 1.00 88.06 218 GLY A N 1
ATOM 1730 C CA . GLY A 1 218 ? -2.415 -1.899 -13.704 1.00 88.06 218 GLY A CA 1
ATOM 1731 C C . GLY A 1 218 ? -2.210 -0.647 -12.850 1.00 88.06 218 GLY A C 1
ATOM 1732 O O . GLY A 1 218 ? -2.700 -0.590 -11.725 1.00 88.06 218 GLY A O 1
ATOM 1733 N N . SER A 1 219 ? -1.561 0.390 -13.382 1.00 87.62 219 SER A N 1
ATOM 1734 C CA . SER A 1 219 ? -1.375 1.674 -12.702 1.00 87.62 219 SER A CA 1
ATOM 1735 C C . SER A 1 219 ? -2.706 2.363 -12.414 1.00 87.62 219 SER A C 1
ATOM 1737 O O . SER A 1 219 ? -2.882 2.891 -11.318 1.00 87.62 219 SER A O 1
ATOM 1739 N N . PHE A 1 220 ? -3.665 2.316 -13.344 1.00 90.88 220 PHE A N 1
ATOM 1740 C CA . PHE A 1 220 ? -5.002 2.869 -13.123 1.00 90.88 220 PHE A CA 1
ATOM 1741 C C . PHE A 1 220 ? -5.749 2.127 -12.011 1.00 90.88 220 PHE A C 1
ATOM 1743 O O . PHE A 1 220 ? -6.235 2.750 -11.065 1.00 90.88 220 PHE A O 1
ATOM 1750 N N . ILE A 1 221 ? -5.780 0.792 -12.071 1.00 92.81 221 ILE A N 1
ATOM 1751 C CA . ILE A 1 221 ? -6.381 -0.047 -11.024 1.00 92.81 221 ILE A CA 1
ATOM 1752 C C . ILE A 1 221 ? -5.695 0.212 -9.678 1.00 92.81 221 ILE A C 1
ATOM 1754 O O . ILE A 1 221 ? -6.372 0.365 -8.662 1.00 92.81 221 ILE A O 1
ATOM 1758 N N . GLY A 1 222 ? -4.365 0.318 -9.667 1.00 91.75 222 GLY A N 1
ATOM 1759 C CA . GLY A 1 222 ? -3.574 0.637 -8.484 1.00 91.75 222 GLY A CA 1
ATOM 1760 C C . GLY A 1 222 ? -3.919 2.004 -7.893 1.00 91.75 222 GLY A C 1
ATOM 1761 O O . GLY A 1 222 ? -4.108 2.109 -6.680 1.00 91.75 222 GLY A O 1
ATOM 1762 N N . ALA A 1 223 ? -4.076 3.036 -8.723 1.00 92.62 223 ALA A N 1
ATOM 1763 C CA . ALA A 1 223 ? -4.459 4.375 -8.279 1.00 92.62 223 ALA A CA 1
ATOM 1764 C C . ALA A 1 223 ? -5.872 4.390 -7.671 1.00 92.62 223 ALA A C 1
ATOM 1766 O O . ALA A 1 223 ? -6.076 4.948 -6.590 1.00 92.62 223 ALA A O 1
ATOM 1767 N N . VAL A 1 224 ? -6.832 3.700 -8.297 1.00 94.75 224 VAL A N 1
ATOM 1768 C CA . VAL A 1 224 ? -8.196 3.549 -7.765 1.00 94.75 224 VAL A CA 1
ATOM 1769 C C . VAL A 1 224 ? -8.195 2.756 -6.454 1.00 94.75 224 VAL A C 1
ATOM 1771 O O . VAL A 1 224 ? -8.826 3.171 -5.482 1.00 94.75 224 VAL A O 1
ATOM 1774 N N . ALA A 1 225 ? -7.459 1.645 -6.378 1.00 94.50 225 ALA A N 1
ATOM 1775 C CA . ALA A 1 225 ? -7.355 0.843 -5.159 1.00 94.50 225 ALA A CA 1
ATOM 1776 C C . ALA A 1 225 ? -6.729 1.643 -4.004 1.00 94.50 225 ALA A C 1
ATOM 1778 O O . ALA A 1 225 ? -7.218 1.585 -2.876 1.00 94.50 225 ALA A O 1
ATOM 1779 N N . THR A 1 226 ? -5.708 2.449 -4.303 1.00 94.38 226 THR A N 1
ATOM 1780 C CA . THR A 1 226 ? -5.052 3.366 -3.360 1.00 94.38 226 THR A CA 1
ATOM 1781 C C . THR A 1 226 ? -6.009 4.452 -2.871 1.00 94.38 226 THR A C 1
ATOM 1783 O O . THR A 1 226 ? -6.064 4.732 -1.674 1.00 94.38 226 THR A O 1
ATOM 1786 N N . LEU A 1 227 ? -6.820 5.022 -3.765 1.00 96.06 227 LEU A N 1
ATOM 1787 C CA . LEU A 1 227 ? -7.845 6.003 -3.410 1.00 96.06 227 LEU A CA 1
ATOM 1788 C C . LEU A 1 227 ? -8.882 5.401 -2.450 1.00 96.06 227 LEU A C 1
ATOM 1790 O O . LEU A 1 227 ? -9.170 5.972 -1.397 1.00 96.06 227 LEU A O 1
ATOM 1794 N N . LEU A 1 228 ? -9.412 4.218 -2.783 1.00 95.75 228 LEU A N 1
ATOM 1795 C CA . LEU A 1 228 ? -10.374 3.498 -1.942 1.00 95.75 228 LEU A CA 1
ATOM 1796 C C . LEU A 1 228 ? -9.768 3.117 -0.587 1.00 95.75 228 LEU A C 1
ATOM 1798 O O . LEU A 1 228 ? -10.428 3.261 0.446 1.00 95.75 228 LEU A O 1
ATOM 1802 N N . PHE A 1 229 ? -8.503 2.692 -0.582 1.00 95.06 229 PHE A N 1
ATOM 1803 C CA . PHE A 1 229 ? -7.737 2.434 0.631 1.00 95.06 229 PHE A CA 1
ATOM 1804 C C . PHE A 1 229 ? -7.610 3.693 1.493 1.00 95.06 229 PHE A C 1
ATOM 1806 O O . PHE A 1 229 ? -7.889 3.645 2.692 1.00 95.06 229 PHE A O 1
ATOM 1813 N N . GLY A 1 230 ? -7.277 4.833 0.888 1.00 93.69 230 GLY A N 1
ATOM 1814 C CA . GLY A 1 230 ? -7.183 6.112 1.580 1.00 93.69 230 GLY A CA 1
ATOM 1815 C C . GLY A 1 230 ? -8.505 6.528 2.230 1.00 93.69 230 GLY A C 1
ATOM 1816 O O . GLY A 1 230 ? -8.528 6.870 3.412 1.00 93.69 230 GLY A O 1
ATOM 1817 N N . ILE A 1 231 ? -9.629 6.393 1.515 1.00 95.88 231 ILE A N 1
ATOM 1818 C CA . ILE A 1 231 ? -10.978 6.665 2.050 1.00 95.88 231 ILE A CA 1
ATOM 1819 C C . ILE A 1 231 ? -11.303 5.743 3.232 1.00 95.88 231 ILE A C 1
ATOM 1821 O O . ILE A 1 231 ? -11.860 6.187 4.241 1.00 95.88 231 ILE A O 1
ATOM 1825 N N . ALA A 1 232 ? -10.969 4.457 3.124 1.00 94.44 232 ALA A N 1
ATOM 1826 C CA . ALA A 1 232 ? -11.222 3.488 4.182 1.00 94.44 232 ALA A CA 1
ATOM 1827 C C . ALA A 1 232 ? -10.377 3.768 5.432 1.00 94.44 232 ALA A C 1
ATOM 1829 O O . ALA A 1 232 ? -10.897 3.746 6.549 1.00 94.44 232 ALA A O 1
ATOM 1830 N N . SER A 1 233 ? -9.096 4.072 5.229 1.00 92.62 233 SER A N 1
ATOM 1831 C CA . SER A 1 233 ? -8.137 4.406 6.280 1.00 92.62 233 SER A CA 1
ATOM 1832 C C . SER A 1 233 ? -8.492 5.725 6.974 1.00 92.62 233 SER A C 1
ATOM 1834 O O . SER A 1 233 ? -8.451 5.810 8.200 1.00 92.62 233 SER A O 1
ATOM 1836 N N . PHE A 1 234 ? -8.976 6.724 6.229 1.00 93.44 234 PHE A N 1
ATOM 1837 C CA . PHE A 1 234 ? -9.435 7.996 6.793 1.00 93.44 234 PHE A CA 1
ATOM 1838 C C . PHE A 1 234 ? -10.596 7.821 7.785 1.00 93.44 234 PHE A C 1
ATOM 1840 O O . PHE A 1 234 ? -10.683 8.522 8.795 1.00 93.44 234 PHE A O 1
ATOM 1847 N N . LYS A 1 235 ? -11.492 6.864 7.516 1.00 93.69 235 LYS A N 1
ATOM 1848 C CA . LYS A 1 235 ? -12.644 6.560 8.380 1.00 93.69 235 LYS A CA 1
ATOM 1849 C C . LYS A 1 235 ? -12.287 5.710 9.603 1.00 93.69 235 LYS A C 1
ATOM 1851 O O . LYS A 1 235 ? -13.112 5.600 10.512 1.00 93.69 235 LYS A O 1
ATOM 1856 N N . ALA A 1 236 ? -11.103 5.102 9.650 1.00 92.75 236 ALA A N 1
ATOM 1857 C CA . ALA A 1 236 ? -10.710 4.264 10.774 1.00 92.75 236 ALA A CA 1
ATOM 1858 C C . ALA A 1 236 ? -10.396 5.114 12.017 1.00 92.75 236 ALA A C 1
ATOM 1860 O O . ALA A 1 236 ? -9.698 6.127 11.965 1.00 92.75 236 ALA A O 1
ATOM 1861 N N . LYS A 1 237 ? -10.912 4.680 13.172 1.00 93.81 237 LYS A N 1
ATOM 1862 C CA . LYS A 1 237 ? -10.726 5.347 14.471 1.00 93.81 237 LYS A CA 1
ATOM 1863 C C . LYS A 1 237 ? -9.416 4.919 15.147 1.00 93.81 237 LYS A C 1
ATOM 1865 O O . LYS A 1 237 ? -9.424 4.550 16.313 1.00 93.81 237 LYS A O 1
ATOM 1870 N N . ILE A 1 238 ? -8.316 4.947 14.399 1.00 95.25 238 ILE A N 1
ATOM 1871 C CA . ILE A 1 238 ? -6.972 4.593 14.870 1.00 95.25 238 ILE A CA 1
ATOM 1872 C C . ILE A 1 238 ? -6.064 5.819 14.750 1.00 95.25 238 ILE A C 1
ATOM 1874 O O . ILE A 1 238 ? -6.218 6.635 13.833 1.00 95.25 238 ILE A O 1
ATOM 1878 N N . LYS A 1 239 ? -5.115 5.969 15.681 1.00 94.50 239 LYS A N 1
ATOM 1879 C CA . LYS A 1 239 ? -4.119 7.050 15.647 1.00 94.50 239 LYS A CA 1
ATOM 1880 C C . LYS A 1 239 ? -3.362 7.024 14.313 1.00 94.50 239 LYS A C 1
ATOM 1882 O O . LYS A 1 239 ? -3.052 5.960 13.791 1.00 94.50 239 LYS A O 1
ATOM 1887 N N . TYR A 1 240 ? -3.082 8.199 13.751 1.00 95.94 240 TYR A N 1
ATOM 1888 C CA . TYR A 1 240 ? -2.414 8.396 12.449 1.00 95.94 240 TYR A CA 1
ATOM 1889 C C . TYR A 1 240 ? -3.172 7.910 11.201 1.00 95.94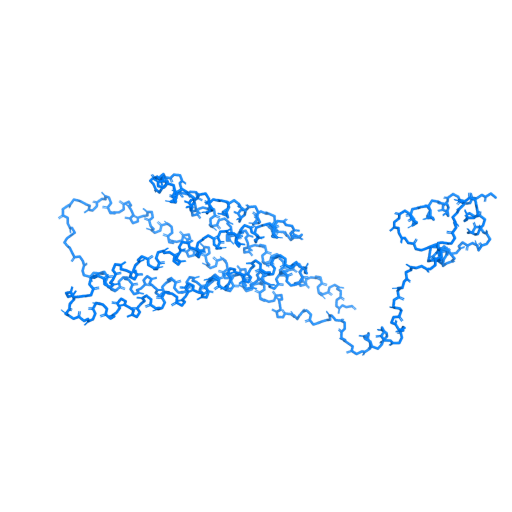 240 TYR A C 1
ATOM 1891 O O . TYR A 1 240 ? -2.879 8.395 10.111 1.00 95.94 240 TYR A O 1
ATOM 1899 N N . SER A 1 241 ? -4.200 7.066 11.337 1.00 94.31 241 SER A N 1
ATOM 1900 C CA . SER A 1 241 ? -4.974 6.531 10.206 1.00 94.31 241 SER A CA 1
ATOM 1901 C C . SER A 1 241 ? -5.641 7.620 9.363 1.00 94.31 241 SER A C 1
ATOM 1903 O O . SER A 1 241 ? -5.686 7.523 8.142 1.00 94.31 241 SER A O 1
ATOM 1905 N N . LYS A 1 242 ? -6.089 8.719 9.988 1.00 95.88 242 LYS A N 1
ATOM 1906 C CA . LYS A 1 242 ? -6.626 9.881 9.260 1.00 95.88 242 LYS A CA 1
ATOM 1907 C C . LYS A 1 242 ? -5.588 10.524 8.342 1.00 95.88 242 LYS A C 1
ATOM 1909 O O . LYS A 1 242 ? -5.885 10.776 7.183 1.00 95.88 242 LYS A O 1
ATOM 1914 N N . ILE A 1 243 ? -4.379 10.761 8.853 1.00 96.56 243 ILE A N 1
ATOM 1915 C CA . ILE A 1 243 ? -3.289 11.388 8.090 1.00 96.56 243 ILE A CA 1
ATOM 1916 C C . ILE A 1 243 ? -2.840 10.445 6.972 1.00 96.56 243 ILE A C 1
ATOM 1918 O O . ILE A 1 243 ? -2.765 10.860 5.819 1.00 96.56 243 ILE A O 1
ATOM 1922 N N . ALA A 1 244 ? -2.624 9.165 7.295 1.00 95.38 244 ALA A N 1
ATOM 1923 C CA . ALA A 1 244 ? -2.294 8.142 6.310 1.00 95.38 244 ALA A CA 1
ATOM 1924 C C . ALA A 1 244 ? -3.364 8.063 5.210 1.00 95.38 244 ALA A C 1
ATOM 1926 O O . ALA A 1 244 ? -3.031 8.084 4.028 1.00 95.38 244 ALA A O 1
ATOM 1927 N N . GLY A 1 245 ? -4.644 8.033 5.588 1.00 95.19 245 GLY A N 1
ATOM 1928 C CA . GLY A 1 245 ? -5.770 8.013 4.662 1.00 95.19 245 GLY A CA 1
ATOM 1929 C C . GLY A 1 245 ? -5.796 9.223 3.732 1.00 95.19 245 GLY A C 1
ATOM 1930 O O . GLY A 1 245 ? -5.891 9.046 2.521 1.00 95.19 245 GLY A O 1
ATOM 1931 N N . THR A 1 246 ? -5.630 10.437 4.266 1.00 97.31 246 THR A N 1
ATOM 1932 C CA . THR A 1 246 ? -5.551 11.666 3.461 1.00 97.31 246 THR A CA 1
ATOM 1933 C C . THR A 1 246 ? -4.404 11.615 2.453 1.00 97.31 246 THR A C 1
ATOM 1935 O O . THR A 1 246 ? -4.612 11.925 1.284 1.00 97.31 246 THR A O 1
ATOM 1938 N N . LEU A 1 247 ? -3.211 11.183 2.870 1.00 96.69 247 LEU A N 1
ATOM 1939 C CA . LEU A 1 247 ? -2.054 11.090 1.976 1.00 96.69 247 LEU A CA 1
ATOM 1940 C C . LEU A 1 247 ? -2.279 10.080 0.844 1.00 96.69 247 LEU A C 1
ATOM 1942 O O . LEU A 1 247 ? -1.991 10.390 -0.308 1.00 96.69 247 LEU A O 1
ATOM 1946 N N . HIS A 1 248 ? -2.885 8.925 1.137 1.00 95.75 248 HIS A N 1
ATOM 1947 C CA . HIS A 1 248 ? -3.243 7.940 0.110 1.00 95.75 248 HIS A CA 1
ATOM 1948 C C . HIS A 1 248 ? -4.358 8.439 -0.820 1.00 95.75 248 HIS A C 1
ATOM 1950 O O . HIS A 1 248 ? -4.337 8.122 -2.006 1.00 95.75 248 HIS A O 1
ATOM 1956 N N . ILE A 1 249 ? -5.311 9.241 -0.327 1.00 97.44 249 ILE A N 1
ATOM 1957 C CA . ILE A 1 249 ? -6.317 9.891 -1.184 1.00 97.44 249 ILE A CA 1
ATOM 1958 C C . ILE A 1 249 ? -5.631 10.842 -2.162 1.00 97.44 249 ILE A C 1
ATOM 1960 O O . ILE A 1 249 ? -5.870 10.748 -3.364 1.00 97.44 249 ILE A O 1
ATOM 1964 N N . ILE A 1 250 ? -4.758 11.723 -1.660 1.00 95.62 250 ILE A N 1
ATOM 1965 C CA . ILE A 1 250 ? -3.999 12.655 -2.501 1.00 95.62 250 ILE A CA 1
ATOM 1966 C C . ILE A 1 250 ? -3.174 11.863 -3.518 1.00 95.62 250 ILE A C 1
ATOM 1968 O O . ILE A 1 250 ? -3.217 12.183 -4.700 1.00 95.62 250 ILE A O 1
ATOM 1972 N N . PHE A 1 251 ? -2.502 10.788 -3.096 1.00 93.31 251 PHE A N 1
ATOM 1973 C CA . PHE A 1 251 ? -1.680 9.961 -3.980 1.00 93.31 251 PHE A CA 1
ATOM 1974 C C . PHE A 1 251 ? -2.505 9.246 -5.053 1.00 93.31 251 PHE A C 1
ATOM 1976 O O . PHE A 1 251 ? -2.119 9.241 -6.218 1.00 93.31 251 PHE A O 1
ATOM 1983 N N . GLY A 1 252 ? -3.672 8.707 -4.694 1.00 93.75 252 GLY A N 1
ATOM 1984 C CA . GLY A 1 252 ? -4.597 8.088 -5.641 1.00 93.75 252 GLY A CA 1
ATOM 1985 C C . GLY A 1 252 ? -5.128 9.081 -6.678 1.00 93.75 252 GLY A C 1
ATOM 1986 O O . GLY A 1 252 ? -5.086 8.793 -7.872 1.00 93.75 252 GLY A O 1
ATOM 1987 N N . ILE A 1 253 ? -5.565 10.273 -6.246 1.00 94.12 253 ILE A N 1
ATOM 1988 C CA . ILE A 1 253 ? -5.999 11.353 -7.154 1.00 94.12 253 ILE A CA 1
ATOM 1989 C C . ILE A 1 253 ? -4.849 11.750 -8.076 1.00 94.12 253 ILE A C 1
ATOM 1991 O O . ILE A 1 253 ? -5.028 11.843 -9.288 1.00 94.12 253 ILE A O 1
ATOM 1995 N N . TYR A 1 254 ? -3.663 11.944 -7.507 1.00 91.62 254 TYR A N 1
ATOM 1996 C CA . TYR A 1 254 ? -2.477 12.343 -8.244 1.00 91.62 254 TYR A CA 1
ATOM 1997 C C . TYR A 1 254 ? -2.082 11.309 -9.307 1.00 91.62 254 TYR A C 1
ATOM 1999 O O . TYR A 1 254 ? -1.824 11.670 -10.452 1.00 91.62 254 TYR A O 1
ATOM 2007 N N . GLY A 1 255 ? -2.134 10.018 -8.967 1.00 89.81 255 GLY A N 1
ATOM 2008 C CA . GLY A 1 255 ? -1.914 8.925 -9.913 1.00 89.81 255 GLY A CA 1
ATOM 2009 C C . GLY A 1 255 ? -2.923 8.925 -11.064 1.00 89.81 255 GLY A C 1
ATOM 2010 O O . GLY A 1 255 ? -2.530 8.773 -12.217 1.00 89.81 255 GLY A O 1
ATOM 2011 N N . ILE A 1 256 ? -4.209 9.163 -10.781 1.00 92.75 256 ILE A N 1
ATOM 2012 C CA . ILE A 1 256 ? -5.245 9.281 -11.822 1.00 92.75 256 ILE A CA 1
ATOM 2013 C C . ILE A 1 256 ? -4.966 10.482 -12.735 1.00 92.75 256 ILE A C 1
ATOM 2015 O O . ILE A 1 256 ? -5.039 10.345 -13.954 1.00 92.75 256 ILE A O 1
ATOM 2019 N N . VAL A 1 257 ? -4.616 11.642 -12.169 1.00 90.38 257 VAL A N 1
ATOM 2020 C CA . VAL A 1 257 ? -4.303 12.857 -12.941 1.00 90.38 257 VAL A CA 1
ATOM 2021 C C . VAL A 1 257 ? -3.094 12.639 -13.848 1.00 90.38 257 VAL A C 1
ATOM 2023 O O . VAL A 1 257 ? -3.168 12.982 -15.025 1.00 90.38 257 VAL A O 1
ATOM 2026 N N . ILE A 1 258 ? -2.019 12.020 -13.346 1.00 87.19 258 ILE A N 1
ATOM 2027 C CA . ILE A 1 258 ? -0.851 11.677 -14.170 1.00 87.19 258 ILE A CA 1
ATOM 2028 C C . ILE A 1 258 ? -1.267 10.766 -15.324 1.00 87.19 258 ILE A C 1
ATOM 2030 O O . ILE A 1 258 ? -0.933 11.056 -16.468 1.00 87.19 258 ILE A O 1
ATOM 2034 N N . LEU A 1 259 ? -2.022 9.697 -15.055 1.00 88.56 259 LEU A N 1
ATOM 2035 C CA . LEU A 1 259 ? -2.447 8.748 -16.090 1.00 88.56 259 LEU A CA 1
ATOM 2036 C C . LEU A 1 259 ? -3.319 9.405 -17.166 1.00 88.56 259 LEU A C 1
ATOM 2038 O O . LEU A 1 259 ? -3.131 9.132 -18.351 1.00 88.56 259 LEU A O 1
ATOM 2042 N N . LEU A 1 260 ? -4.234 10.295 -16.775 1.00 87.81 260 LEU A N 1
ATOM 2043 C CA . LEU A 1 260 ? -5.015 11.097 -17.719 1.00 87.81 260 LEU A CA 1
ATOM 2044 C C . LEU A 1 260 ? -4.119 12.037 -18.526 1.00 87.81 260 LEU A C 1
ATOM 2046 O O . LEU A 1 260 ? -4.294 12.155 -19.734 1.00 87.81 260 LEU A O 1
ATOM 2050 N N . GLY A 1 261 ? -3.129 12.655 -17.885 1.00 86.00 261 GLY A N 1
ATOM 2051 C CA . GLY A 1 261 ? -2.126 13.473 -18.555 1.00 86.00 261 GLY A CA 1
ATOM 2052 C C . GLY A 1 261 ? -1.356 12.707 -19.630 1.00 86.00 261 GLY A C 1
ATOM 2053 O O . GLY A 1 261 ? -1.192 13.220 -20.733 1.00 86.00 261 GLY A O 1
ATOM 2054 N N . VAL A 1 262 ? -0.965 11.458 -19.345 1.00 83.25 262 VAL A N 1
ATOM 2055 C CA . VAL A 1 262 ? -0.322 10.571 -20.330 1.00 83.25 262 VAL A CA 1
ATOM 2056 C C . VAL A 1 262 ? -1.247 10.286 -21.513 1.00 83.25 262 VAL A C 1
ATOM 2058 O O . VAL A 1 262 ? -0.803 10.379 -22.654 1.00 83.25 262 VAL A O 1
ATOM 2061 N N . ILE A 1 263 ? -2.530 9.986 -21.272 1.00 84.94 263 ILE A N 1
ATOM 2062 C CA . ILE A 1 263 ? -3.512 9.758 -22.351 1.00 84.94 263 ILE A CA 1
ATOM 2063 C C . ILE A 1 263 ? -3.667 11.006 -23.229 1.00 84.94 263 ILE A C 1
ATOM 2065 O O . ILE A 1 263 ? -3.764 10.899 -24.448 1.00 84.94 263 ILE A O 1
ATOM 2069 N N . LEU A 1 264 ? -3.697 12.184 -22.607 1.00 86.38 264 LEU A N 1
ATOM 2070 C CA . LEU A 1 264 ? -3.888 13.463 -23.290 1.00 86.38 264 LEU A CA 1
ATOM 2071 C C . LEU A 1 264 ? -2.601 14.003 -23.937 1.00 86.38 264 LEU A C 1
ATOM 2073 O O . LEU A 1 264 ? -2.628 15.090 -24.508 1.00 86.38 264 LEU A O 1
ATOM 2077 N N . GLY A 1 265 ? -1.485 13.268 -23.859 1.00 82.06 265 GLY A N 1
ATOM 2078 C CA . GLY A 1 265 ? -0.206 13.665 -24.453 1.00 82.06 265 GLY A CA 1
ATOM 2079 C C . GLY A 1 265 ? 0.450 14.868 -23.772 1.00 82.06 265 GLY A C 1
ATOM 2080 O O . GLY A 1 265 ? 1.261 15.556 -24.385 1.00 82.06 265 GLY A O 1
ATOM 2081 N N . ALA A 1 266 ? 0.099 15.153 -22.520 1.00 79.94 266 ALA A N 1
ATOM 2082 C CA . ALA A 1 266 ? 0.673 16.268 -21.785 1.00 79.94 266 ALA A CA 1
ATOM 2083 C C . ALA A 1 266 ? 2.054 15.901 -21.216 1.00 79.94 266 ALA A C 1
ATOM 2085 O O . ALA A 1 266 ? 2.234 14.847 -20.599 1.00 79.94 266 ALA A O 1
ATOM 2086 N N . SER A 1 267 ? 3.024 16.805 -21.367 1.00 73.44 267 SER A N 1
ATOM 2087 C CA . SER A 1 267 ? 4.413 16.684 -20.897 1.00 73.44 267 SER A CA 1
ATOM 2088 C C . SER A 1 267 ? 4.555 16.870 -19.375 1.00 73.44 267 SER A C 1
ATOM 2090 O O . SER A 1 267 ? 5.422 17.582 -18.878 1.00 73.44 267 SER A O 1
ATOM 2092 N N . PHE A 1 268 ? 3.704 16.203 -18.590 1.00 62.59 268 PHE A N 1
ATOM 2093 C CA . PHE A 1 268 ? 3.715 16.287 -17.125 1.00 62.59 268 PHE A CA 1
ATOM 2094 C C . PHE A 1 268 ? 5.042 15.825 -16.506 1.00 62.59 268 PHE A C 1
ATOM 2096 O O . PHE A 1 268 ? 5.445 16.346 -15.468 1.00 62.59 268 PHE A O 1
ATOM 2103 N N . PHE A 1 269 ? 5.740 14.879 -17.138 1.00 59.44 269 PHE A N 1
ATOM 2104 C CA . PHE A 1 269 ? 6.975 14.300 -16.598 1.00 59.44 269 PHE A CA 1
ATOM 2105 C C . PHE A 1 269 ? 8.174 15.254 -16.581 1.00 59.44 269 PHE A C 1
ATOM 2107 O O . PHE A 1 269 ? 9.122 14.997 -15.847 1.00 59.44 269 PHE A O 1
ATOM 2114 N N . GLU A 1 270 ? 8.130 16.360 -17.324 1.00 63.75 270 GLU A N 1
ATOM 2115 C CA . GLU A 1 270 ? 9.205 17.363 -17.323 1.00 63.75 270 GLU A CA 1
ATOM 2116 C C . GLU A 1 270 ? 9.102 18.329 -16.136 1.00 63.75 270 GLU A C 1
ATOM 2118 O O . GLU A 1 270 ? 9.998 19.132 -15.87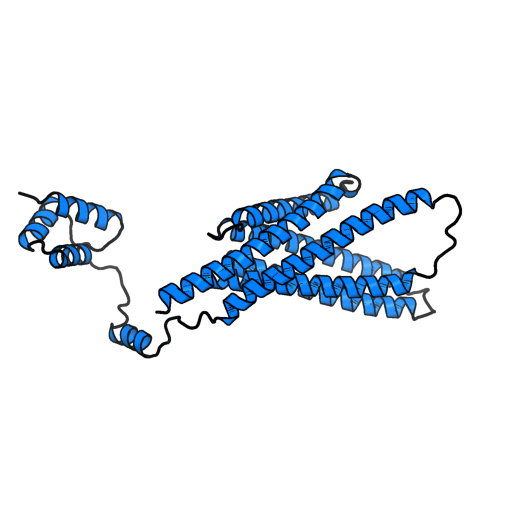5 1.00 63.75 270 GLU A O 1
ATOM 2123 N N . ASN A 1 271 ? 8.004 18.261 -15.385 1.00 76.62 271 ASN A N 1
ATOM 2124 C CA . ASN A 1 271 ? 7.763 19.183 -14.301 1.00 76.62 271 ASN A CA 1
ATOM 2125 C C . ASN A 1 271 ? 8.459 18.707 -13.012 1.00 76.62 271 ASN A C 1
ATOM 2127 O O . ASN A 1 271 ? 8.035 17.749 -12.362 1.00 76.62 271 ASN A O 1
ATOM 2131 N N . ILE A 1 272 ? 9.503 19.439 -12.610 1.00 76.56 272 ILE A N 1
ATOM 2132 C CA . ILE A 1 272 ? 10.293 19.208 -11.389 1.00 76.56 272 ILE A CA 1
ATOM 2133 C C . ILE A 1 272 ? 9.430 19.055 -10.125 1.00 76.56 272 ILE A C 1
ATOM 2135 O O . ILE A 1 272 ? 9.773 18.289 -9.222 1.00 76.56 272 ILE A O 1
ATOM 2139 N N . TYR A 1 273 ? 8.266 19.715 -10.071 1.00 79.56 273 TYR A N 1
ATOM 2140 C CA . TYR A 1 273 ? 7.338 19.569 -8.954 1.00 79.56 273 TYR A CA 1
ATOM 2141 C C . TYR A 1 273 ? 6.818 18.134 -8.836 1.00 79.56 273 TYR A C 1
ATOM 2143 O O . TYR A 1 273 ? 6.690 17.637 -7.721 1.00 79.56 273 TYR A O 1
ATOM 2151 N N . ILE A 1 274 ? 6.575 17.430 -9.945 1.00 79.81 274 ILE A N 1
ATOM 2152 C CA . ILE A 1 274 ? 6.125 16.027 -9.932 1.00 79.81 274 ILE A CA 1
ATOM 2153 C C . ILE A 1 274 ? 7.226 15.111 -9.406 1.00 79.81 274 ILE A C 1
ATOM 2155 O O . ILE A 1 274 ? 6.961 14.248 -8.563 1.00 79.81 274 ILE A O 1
ATOM 2159 N N . MET A 1 275 ? 8.467 15.342 -9.841 1.00 75.88 275 MET A N 1
ATOM 2160 C CA . MET A 1 275 ? 9.626 14.564 -9.400 1.00 75.88 275 MET A CA 1
ATOM 2161 C C . MET A 1 275 ? 9.884 14.677 -7.896 1.00 75.88 275 MET A C 1
ATOM 2163 O O . MET A 1 275 ? 10.320 13.703 -7.295 1.00 75.88 275 MET A O 1
ATOM 2167 N N . ILE A 1 276 ? 9.595 15.827 -7.277 1.00 82.38 276 ILE A N 1
ATOM 2168 C CA . ILE A 1 276 ? 9.818 16.043 -5.837 1.00 82.38 276 ILE A CA 1
ATOM 2169 C C . ILE A 1 276 ? 8.587 15.657 -5.006 1.00 82.38 276 ILE A C 1
ATOM 2171 O O . ILE A 1 276 ? 8.708 15.021 -3.956 1.00 82.38 276 ILE A O 1
ATOM 2175 N N . THR A 1 277 ? 7.385 16.034 -5.449 1.00 87.31 277 THR A N 1
ATOM 2176 C CA . THR A 1 277 ? 6.162 15.826 -4.658 1.00 87.31 277 THR A CA 1
ATOM 2177 C C . THR A 1 277 ? 5.740 14.362 -4.613 1.00 87.31 277 THR A C 1
ATOM 2179 O O . THR A 1 277 ? 5.303 13.906 -3.558 1.00 87.31 277 THR A O 1
ATOM 2182 N N . THR A 1 278 ? 5.924 13.595 -5.696 1.00 87.62 278 THR A N 1
ATOM 2183 C CA . THR A 1 278 ? 5.516 12.178 -5.734 1.00 87.62 278 THR A CA 1
ATOM 2184 C C . THR A 1 278 ? 6.287 11.325 -4.724 1.00 87.62 278 THR A C 1
ATOM 2186 O O . THR A 1 278 ? 5.642 10.658 -3.910 1.00 87.62 278 THR A O 1
ATOM 2189 N N . PRO A 1 279 ? 7.637 11.349 -4.689 1.00 88.94 279 PRO A N 1
ATOM 2190 C CA . PRO A 1 279 ? 8.393 10.558 -3.722 1.00 88.94 279 PRO A CA 1
ATOM 2191 C C . PRO A 1 279 ? 8.109 10.986 -2.285 1.00 88.94 279 PRO A C 1
ATOM 2193 O O . PRO A 1 279 ? 7.939 10.129 -1.421 1.00 88.94 279 PRO A O 1
ATOM 2196 N N . LEU A 1 280 ? 7.979 12.293 -2.029 1.00 91.75 280 LEU A N 1
ATOM 2197 C CA . LEU A 1 280 ? 7.639 12.801 -0.702 1.00 91.75 280 LEU A CA 1
ATOM 2198 C C . LEU A 1 280 ? 6.267 12.294 -0.238 1.00 91.75 280 LEU A C 1
ATOM 2200 O O . LEU A 1 280 ? 6.112 11.868 0.906 1.00 91.75 280 LEU A O 1
ATOM 2204 N N . LEU A 1 281 ? 5.275 12.295 -1.130 1.00 93.69 281 LEU A N 1
ATOM 2205 C CA . LEU A 1 281 ? 3.935 11.806 -0.832 1.00 93.69 281 LEU A CA 1
ATOM 2206 C C . LEU A 1 281 ? 3.932 10.297 -0.551 1.00 93.69 281 LEU A C 1
ATOM 2208 O O . LEU A 1 281 ? 3.266 9.858 0.389 1.00 93.69 281 LEU A O 1
ATOM 2212 N N . ILE A 1 282 ? 4.705 9.512 -1.310 1.00 92.88 282 ILE A N 1
ATOM 2213 C CA . ILE A 1 282 ? 4.889 8.070 -1.083 1.00 92.88 282 ILE A CA 1
ATOM 2214 C C . ILE A 1 282 ? 5.557 7.821 0.274 1.00 92.88 282 ILE A C 1
ATOM 2216 O O . ILE A 1 282 ? 5.039 7.044 1.078 1.00 92.88 282 ILE A O 1
ATOM 2220 N N . LEU A 1 283 ? 6.665 8.511 0.563 1.00 95.44 283 LEU A N 1
ATOM 2221 C CA . LEU A 1 283 ? 7.399 8.393 1.825 1.00 95.44 283 LEU A CA 1
ATOM 2222 C C . LEU A 1 283 ? 6.500 8.714 3.023 1.00 95.44 283 LEU A C 1
ATOM 2224 O O . LEU A 1 283 ? 6.401 7.914 3.954 1.00 95.44 283 LEU A O 1
ATOM 2228 N N . CYS A 1 284 ? 5.783 9.837 2.973 1.00 96.81 284 CYS A N 1
ATOM 2229 C CA . CYS A 1 284 ? 4.833 10.225 4.012 1.00 96.81 284 CYS A CA 1
ATOM 2230 C C . CYS A 1 284 ? 3.697 9.199 4.156 1.00 96.81 284 CYS A C 1
ATOM 2232 O O . CYS A 1 284 ? 3.344 8.829 5.277 1.00 96.81 284 CYS A O 1
ATOM 2234 N N . SER A 1 285 ? 3.138 8.706 3.046 1.00 96.12 285 SER A N 1
ATOM 2235 C CA . SER A 1 285 ? 2.060 7.705 3.056 1.00 96.12 285 SER A CA 1
ATOM 2236 C C . SER A 1 285 ? 2.497 6.418 3.754 1.00 96.12 285 SER A C 1
ATOM 2238 O O . SER A 1 285 ? 1.793 5.925 4.640 1.00 96.12 285 SER A O 1
ATOM 2240 N N . ILE A 1 286 ? 3.687 5.916 3.416 1.00 96.94 286 ILE A N 1
ATOM 2241 C CA . ILE A 1 286 ? 4.253 4.703 4.013 1.00 96.94 286 ILE A CA 1
ATOM 2242 C C . ILE A 1 286 ? 4.558 4.932 5.492 1.00 96.94 286 ILE A C 1
ATOM 2244 O O . ILE A 1 286 ? 4.157 4.114 6.321 1.00 96.94 286 ILE A O 1
ATOM 2248 N N . PHE A 1 287 ? 5.198 6.049 5.845 1.00 98.00 287 PHE A N 1
ATOM 2249 C CA . PHE A 1 287 ? 5.543 6.386 7.226 1.00 98.00 287 PHE A CA 1
ATOM 2250 C C . PHE A 1 287 ? 4.303 6.445 8.130 1.00 98.00 287 PHE A C 1
ATOM 2252 O O . PHE A 1 287 ? 4.210 5.716 9.122 1.00 98.00 287 PHE A O 1
ATOM 2259 N N . PHE A 1 288 ? 3.296 7.245 7.763 1.00 97.81 288 PHE A N 1
ATOM 2260 C CA . PHE A 1 288 ? 2.077 7.371 8.564 1.00 97.81 288 PHE A CA 1
ATOM 2261 C C . PHE A 1 288 ? 1.221 6.105 8.545 1.00 97.81 288 PHE A C 1
ATOM 2263 O O . PHE A 1 288 ? 0.597 5.782 9.557 1.00 97.81 288 PHE A O 1
ATOM 2270 N N . GLY A 1 289 ? 1.200 5.355 7.441 1.00 97.44 289 GLY A N 1
ATOM 2271 C CA . GLY A 1 289 ? 0.521 4.063 7.413 1.00 97.44 289 GLY A CA 1
ATOM 2272 C C . GLY A 1 289 ? 1.210 3.021 8.306 1.00 97.44 289 GLY A C 1
ATOM 2273 O O . GLY A 1 289 ? 0.529 2.275 9.006 1.00 97.44 289 GLY A O 1
ATOM 2274 N N . SER A 1 290 ? 2.544 3.034 8.387 1.00 98.19 290 SER A N 1
ATOM 2275 C CA . SER A 1 290 ? 3.313 2.174 9.302 1.00 98.19 290 SER A CA 1
ATOM 2276 C C . SER A 1 290 ? 2.997 2.493 10.763 1.00 98.19 290 SER A C 1
ATOM 2278 O O . SER A 1 290 ? 2.686 1.595 11.547 1.00 98.19 290 SER A O 1
ATOM 2280 N N . LEU A 1 291 ? 2.976 3.784 11.114 1.00 98.00 291 LEU A N 1
ATOM 2281 C CA . LEU A 1 291 ? 2.552 4.249 12.437 1.00 98.00 291 LEU A CA 1
ATOM 2282 C C . LEU A 1 291 ? 1.100 3.866 12.753 1.00 98.00 291 LEU A C 1
ATOM 2284 O O . LEU A 1 291 ? 0.801 3.487 13.885 1.00 98.00 291 LEU A O 1
ATOM 2288 N N . SER A 1 292 ? 0.204 3.933 11.764 1.00 97.88 292 SER A N 1
ATOM 2289 C CA . SER A 1 292 ? -1.192 3.512 11.913 1.00 97.88 292 SER A CA 1
ATOM 2290 C C . SER A 1 292 ? -1.304 2.020 12.232 1.00 97.88 292 SER A C 1
ATOM 2292 O O . SER A 1 292 ? -2.069 1.649 13.118 1.00 97.88 292 SER A O 1
ATOM 2294 N N . LEU A 1 293 ? -0.536 1.158 11.556 1.00 98.00 293 LEU A N 1
ATOM 2295 C CA . LEU A 1 293 ? -0.526 -0.285 11.823 1.00 98.00 293 LEU A CA 1
ATOM 2296 C C . LEU A 1 293 ? 0.022 -0.621 13.212 1.00 98.00 293 LEU A C 1
ATOM 2298 O O . LEU A 1 293 ? -0.575 -1.425 13.928 1.00 98.00 293 LEU A O 1
ATOM 2302 N N . LEU A 1 294 ? 1.123 0.017 13.619 1.00 98.00 294 LEU A N 1
ATOM 2303 C CA . LEU A 1 294 ? 1.676 -0.182 14.959 1.00 98.00 294 LEU A CA 1
ATOM 2304 C C . LEU A 1 294 ? 0.700 0.298 16.033 1.00 98.00 294 LEU A C 1
ATOM 2306 O O . LEU A 1 294 ? 0.421 -0.450 16.969 1.00 98.00 294 LEU A O 1
ATOM 2310 N N . SER A 1 295 ? 0.115 1.487 15.861 1.00 97.38 295 SER A N 1
ATOM 2311 C CA . SER A 1 295 ? -0.879 2.009 16.799 1.00 97.38 295 SER A CA 1
ATOM 2312 C C . SER A 1 295 ? -2.127 1.135 16.868 1.00 97.38 295 SER A C 1
ATOM 2314 O O . SER A 1 295 ? -2.649 0.947 17.963 1.00 97.38 295 SER A O 1
ATOM 2316 N N . ALA A 1 296 ? -2.600 0.604 15.734 1.00 96.25 296 ALA A N 1
ATOM 2317 C CA . ALA A 1 296 ? -3.700 -0.356 15.712 1.00 96.25 296 ALA A CA 1
ATOM 2318 C C . ALA A 1 296 ? -3.337 -1.604 16.519 1.00 96.25 296 ALA A C 1
ATOM 2320 O O . ALA A 1 296 ? -4.122 -2.042 17.351 1.00 96.25 296 ALA A O 1
ATOM 2321 N N . SER A 1 297 ? -2.131 -2.147 16.308 1.00 97.00 297 SER A N 1
ATOM 2322 C CA . SER A 1 297 ? -1.689 -3.363 16.991 1.00 97.00 297 SER A CA 1
ATOM 2323 C C . SER A 1 297 ? -1.657 -3.197 18.512 1.00 97.00 297 SER A C 1
ATOM 2325 O O . SER A 1 297 ? -2.163 -4.062 19.217 1.00 97.00 297 SER A O 1
ATOM 2327 N N . THR A 1 298 ? -1.135 -2.074 19.016 1.00 96.62 298 THR A N 1
ATOM 2328 C CA . THR A 1 298 ? -1.096 -1.782 20.456 1.00 96.62 298 THR A CA 1
ATOM 2329 C C . THR A 1 298 ? -2.499 -1.585 21.016 1.00 96.62 298 THR A C 1
ATOM 2331 O O . THR A 1 298 ? -2.848 -2.207 22.013 1.00 96.62 298 THR A O 1
ATOM 2334 N N . GLN A 1 299 ? -3.331 -0.783 20.344 1.00 95.19 299 GLN A N 1
ATOM 2335 C CA . GLN A 1 299 ? -4.702 -0.528 20.785 1.00 95.19 299 GLN A CA 1
ATOM 2336 C C . GLN A 1 299 ? -5.522 -1.823 20.865 1.00 95.19 299 GLN A C 1
ATOM 2338 O O . GLN A 1 299 ? -6.216 -2.058 21.848 1.00 95.19 299 GLN A O 1
ATOM 2343 N N . PHE A 1 300 ? -5.428 -2.687 19.853 1.00 94.31 300 PHE A N 1
ATOM 2344 C CA . PHE A 1 300 ? -6.175 -3.944 19.830 1.00 94.31 300 PHE A CA 1
ATOM 2345 C C . PHE A 1 300 ? -5.642 -4.968 20.831 1.00 94.31 300 PHE A C 1
ATOM 2347 O O . PHE A 1 300 ? -6.422 -5.752 21.365 1.00 94.31 300 PHE A O 1
ATOM 2354 N N . GLU A 1 301 ? -4.339 -4.958 21.117 1.00 93.69 301 GLU A N 1
ATOM 2355 C CA . GLU A 1 301 ? -3.764 -5.778 22.183 1.00 93.69 301 GLU A CA 1
ATOM 2356 C C . GLU A 1 301 ? -4.302 -5.349 23.555 1.00 93.69 301 GLU A C 1
ATOM 2358 O O . GLU A 1 301 ? -4.784 -6.196 24.306 1.00 93.69 301 GLU A O 1
ATOM 2363 N N . GLU A 1 302 ? -4.326 -4.046 23.848 1.00 93.06 302 GLU A N 1
ATOM 2364 C CA . GLU A 1 302 ? -4.920 -3.509 25.079 1.00 93.06 302 GLU A CA 1
ATOM 2365 C C . GLU A 1 302 ? -6.412 -3.845 25.200 1.00 93.06 302 GLU A C 1
ATOM 2367 O O . GLU A 1 302 ? -6.855 -4.309 26.252 1.00 93.06 302 GLU A O 1
ATOM 2372 N N . ASP A 1 303 ? -7.184 -3.665 24.125 1.00 89.62 303 ASP A N 1
ATOM 2373 C CA . ASP A 1 303 ? -8.606 -4.018 24.098 1.00 89.62 303 ASP A CA 1
ATOM 2374 C C . ASP A 1 303 ? -8.798 -5.524 24.353 1.00 89.62 303 ASP A C 1
ATOM 2376 O O . ASP A 1 303 ? -9.638 -5.915 25.164 1.00 89.62 303 ASP A O 1
ATOM 2380 N N . SER A 1 304 ? -7.979 -6.382 23.734 1.00 88.25 304 SER A N 1
ATOM 2381 C CA . SER A 1 304 ? -8.051 -7.835 23.940 1.00 88.25 304 SER A CA 1
ATOM 2382 C C . SER A 1 304 ? -7.761 -8.247 25.388 1.00 88.25 304 SER A C 1
ATOM 2384 O O . SER A 1 304 ? -8.400 -9.157 25.907 1.00 88.25 304 SER A O 1
ATOM 2386 N N . GLN A 1 305 ? -6.851 -7.545 26.072 1.00 88.31 305 GLN A N 1
ATOM 2387 C CA . GLN A 1 305 ? -6.543 -7.793 27.481 1.00 88.31 305 GLN A CA 1
ATOM 2388 C C . GLN A 1 305 ? -7.642 -7.283 28.420 1.00 88.31 305 GLN A C 1
ATOM 2390 O O . GLN A 1 305 ? -7.869 -7.885 29.469 1.00 88.31 305 GLN A O 1
ATOM 2395 N N . ARG A 1 306 ? -8.314 -6.180 28.061 1.00 86.25 306 ARG A N 1
ATOM 2396 C CA . ARG A 1 306 ? -9.395 -5.581 28.860 1.00 86.25 306 ARG A CA 1
ATOM 2397 C C . ARG A 1 306 ? -10.704 -6.355 28.770 1.00 86.25 306 ARG A C 1
ATOM 2399 O O . ARG A 1 306 ? -11.393 -6.451 29.775 1.00 86.25 306 ARG A O 1
ATOM 2406 N N . PHE A 1 307 ? -11.048 -6.866 27.588 1.00 81.06 307 PHE A N 1
ATOM 2407 C CA . PHE A 1 307 ? -12.321 -7.556 27.341 1.00 81.06 307 PHE A CA 1
ATOM 2408 C C . PHE A 1 307 ? -12.204 -9.088 27.323 1.00 81.06 307 PHE A C 1
ATOM 2410 O O . PHE A 1 307 ? -13.222 -9.770 27.282 1.00 81.06 307 PHE A O 1
ATOM 2417 N N . GLY A 1 308 ? -10.981 -9.631 27.320 1.00 65.56 308 GLY A N 1
ATOM 2418 C CA . GLY A 1 308 ? -10.705 -11.069 27.409 1.00 65.56 308 GLY A CA 1
ATOM 2419 C C . GLY A 1 308 ? -10.541 -11.604 28.839 1.00 65.56 308 GLY A C 1
ATOM 2420 O O . GLY A 1 308 ? -10.166 -12.765 28.998 1.00 65.56 308 GLY A O 1
ATOM 2421 N N . ARG A 1 309 ? -10.779 -10.770 29.858 1.00 48.06 309 ARG A N 1
ATOM 2422 C CA . ARG A 1 309 ? -10.916 -11.143 31.276 1.00 48.06 309 ARG A CA 1
ATOM 2423 C C . ARG A 1 309 ? -12.370 -10.989 31.694 1.00 48.06 309 ARG A C 1
ATOM 2425 O O . ARG A 1 309 ? -12.797 -11.792 32.547 1.00 48.06 309 ARG A O 1
#

Mean predicted aligned error: 14.02 Å

Sequence (309 aa):
MVHEGIARYLKEGVKRGFSLNLLKQKLLEGGFQERDVDETVLFLGLKPVGEKIKMEVKPAAQIAEKISTGEITNSTSSNEIKWMRIGGIFGFILFSLLLLLYISSYFFSIGLGSLTGEGLQEIPFAASSLILFLIFFVVFLVLIFFYYFGFTKMGKYLKSKLLFFSSWAIILLVIILIIVSVIRVVYLYQVFGDSNAGDANINIIQNISVLLKIMFVGSFIGAVATLLFGIASFKAKIKYSKIAGTLHIIFGIYGIVILLGVILGASFFENIYIMITTPLLILCSIFFGSLSLLSASTQFEEDSQRFGR

Secondary structure (DSSP, 8-state):
---HHHHHHHHHHHHTT--HHHHHHHHHHTT--HHHHHHHHHHTT--------------HHHHHHHHHTT-SSTTS-HHHHHHHHHHHHHHHHHHHHHHHHHHHHHHHHHHHHHHTTT-----S-HHHHHHHHHHHHHHHHHHHHHHHHHHHHHHHHTT-HHHHHHHHHHHHHHHHHHHHHHHHHHHHHHHHH-S-TTTHHHHHHHHHHHHHHHHHHHHHHHHHHHHHHHHHHHHS-STTHHHHHHHHHHHHHHHHHHHHHHHTT--GGG-HHHHHHHHHHHHHHHHHHHHHHHHHHHHHHHHHHHH--

pLDDT: mean 81.36, std 17.28, range [34.28, 98.25]